Protein AF-Q584U9-F1 (afdb_monomer_lite)

Foldseek 3Di:
DDDDDDPPPDPCLPPCVVLVVLLVVLLVLLVQLVVCVVVVPPVSNVVSLVVNVVSVVVNVVVCVSCVPPPVNVVSLVVVLVSCVVSVVCVDPSNVVSCVVVCCVVPVVCVVVPDDPPDDDCPDCPDVVVVQEDPDDDDDPVQPPHAPADDPVDDADDQADSHRPVPQPGNVCVPSVNRDHPVVVVVDVD

pLDDT: mean 79.55, std 19.28, range [31.92, 97.25]

Radius of gyration: 24.62 Å; chains: 1; bounding box: 52×48×78 Å

Secondary structure (DSSP, 8-state):
----------GGGGS-HHHHHHHHHHHHHHHHHHHHHHTT-HHHHHHHHHHHHHHHHHHHHHHHHHTTSHHHHHHHHHHHHHHHHTT-TT-HHHHHHHHHHHHHHHHHHHTT---SS---------HHHHHS-SS----GGG-SS--PPPTTSPPPTTB----GGG-S-GGGGSTTT--BTTGGGT---

Structure (mmCIF, N/CA/C/O backbone):
data_AF-Q584U9-F1
#
_entry.id   AF-Q584U9-F1
#
loop_
_atom_site.group_PDB
_atom_site.id
_atom_site.type_symbol
_atom_site.label_atom_id
_atom_site.label_alt_id
_atom_site.label_comp_id
_atom_site.label_asym_id
_atom_site.label_entity_id
_atom_site.label_seq_id
_atom_site.pdbx_PDB_ins_code
_atom_site.Cartn_x
_atom_site.Cartn_y
_atom_site.Cartn_z
_atom_site.occupancy
_atom_site.B_iso_or_equiv
_atom_site.auth_seq_id
_atom_site.auth_comp_id
_atom_site.auth_asym_id
_atom_site.auth_atom_id
_atom_site.pdbx_PDB_model_num
ATOM 1 N N . MET A 1 1 ? -10.696 2.049 -40.324 1.00 34.16 1 MET A N 1
ATOM 2 C CA . MET A 1 1 ? -10.130 0.804 -39.760 1.00 34.16 1 MET A CA 1
ATOM 3 C C . MET A 1 1 ? -10.568 0.720 -38.301 1.00 34.16 1 MET A C 1
ATOM 5 O O . MET A 1 1 ? -9.946 1.324 -37.444 1.00 34.16 1 MET A O 1
ATOM 9 N N . TRP A 1 2 ? -11.716 0.092 -38.042 1.00 31.92 2 TRP A N 1
ATOM 10 C CA . TRP A 1 2 ? -12.332 0.012 -36.713 1.00 31.92 2 TRP A CA 1
ATOM 11 C C . TRP A 1 2 ? -11.854 -1.264 -36.013 1.00 31.92 2 TRP A C 1
ATOM 13 O O . TRP A 1 2 ? -12.179 -2.358 -36.471 1.00 31.92 2 TRP A O 1
ATOM 23 N N . ARG A 1 3 ? -11.077 -1.152 -34.928 1.00 36.38 3 ARG A N 1
ATOM 24 C CA . ARG A 1 3 ? -10.800 -2.291 -34.039 1.00 36.38 3 ARG A CA 1
ATOM 25 C C . ARG A 1 3 ? -11.760 -2.251 -32.858 1.00 36.38 3 ARG A C 1
ATOM 27 O O . ARG A 1 3 ? -11.683 -1.377 -32.003 1.00 36.38 3 ARG A O 1
ATOM 34 N N . LEU A 1 4 ? -12.671 -3.220 -32.868 1.00 36.44 4 LEU A N 1
ATOM 35 C CA . LEU A 1 4 ? -13.486 -3.631 -31.738 1.00 36.44 4 LEU A CA 1
ATOM 36 C C . LEU A 1 4 ? -12.605 -4.057 -30.557 1.00 36.44 4 LEU A C 1
ATOM 38 O O . LEU A 1 4 ? -11.748 -4.921 -30.719 1.00 36.44 4 LEU A O 1
ATOM 42 N N . SER A 1 5 ? -12.967 -3.620 -29.354 1.00 44.25 5 SER A N 1
ATOM 43 C CA . SER A 1 5 ? -12.897 -4.476 -28.165 1.00 44.25 5 SER A CA 1
ATOM 44 C C . SER A 1 5 ? -13.927 -4.027 -27.132 1.00 44.25 5 SER A C 1
ATOM 46 O O . SER A 1 5 ? -13.682 -3.193 -26.269 1.00 44.25 5 SER A O 1
ATOM 48 N N . ARG A 1 6 ? -15.124 -4.592 -27.328 1.00 37.50 6 ARG A N 1
ATOM 49 C CA . ARG A 1 6 ? -16.130 -5.017 -26.344 1.00 37.50 6 ARG A CA 1
ATOM 50 C C . ARG A 1 6 ? -16.069 -4.366 -24.959 1.00 37.50 6 ARG A C 1
ATOM 52 O O . ARG A 1 6 ? -15.342 -4.796 -24.070 1.00 37.50 6 ARG A O 1
ATOM 59 N N . SER A 1 7 ? -17.024 -3.470 -24.748 1.00 40.06 7 SER A N 1
ATOM 60 C CA . SER A 1 7 ? -17.597 -3.119 -23.452 1.00 40.06 7 SER A CA 1
ATOM 61 C C . SER A 1 7 ? -18.281 -4.348 -22.831 1.00 40.06 7 SER A C 1
ATOM 63 O O . SER A 1 7 ? -19.490 -4.540 -22.957 1.00 40.06 7 SER A O 1
ATOM 65 N N . LEU A 1 8 ? -17.516 -5.222 -22.176 1.00 40.53 8 LEU A N 1
ATOM 66 C CA . LEU A 1 8 ? -18.074 -6.258 -21.309 1.00 40.53 8 LEU A CA 1
ATOM 67 C C . LEU A 1 8 ? -18.505 -5.601 -19.996 1.00 40.53 8 LEU A C 1
ATOM 69 O O . LEU A 1 8 ? -17.740 -5.496 -19.042 1.00 40.53 8 LEU A O 1
ATOM 73 N N . ARG A 1 9 ? -19.762 -5.151 -19.970 1.00 35.69 9 ARG A N 1
ATOM 74 C CA . ARG A 1 9 ? -20.526 -4.931 -18.740 1.00 35.69 9 ARG A CA 1
ATOM 75 C C . ARG A 1 9 ? -20.608 -6.274 -18.002 1.00 35.69 9 ARG A C 1
ATOM 77 O O . ARG A 1 9 ? -21.485 -7.079 -18.291 1.00 35.69 9 ARG A O 1
ATOM 84 N N . SER A 1 10 ? -19.666 -6.548 -17.107 1.00 33.03 10 SER A N 1
ATOM 85 C CA . SER A 1 10 ? -19.726 -7.680 -16.177 1.00 33.03 10 SER A CA 1
ATOM 86 C C . SER A 1 10 ? -19.481 -7.165 -14.761 1.00 33.03 10 SER A C 1
ATOM 88 O O . SER A 1 10 ? -18.829 -6.136 -14.591 1.00 33.03 10 SER A O 1
ATOM 90 N N . ASN A 1 11 ? -20.004 -7.868 -13.757 1.00 35.91 11 ASN A N 1
ATOM 91 C CA . ASN A 1 11 ? -19.964 -7.546 -12.323 1.00 35.91 11 ASN A CA 1
ATOM 92 C C . ASN A 1 11 ? -18.541 -7.447 -11.701 1.00 35.91 11 ASN A C 1
ATOM 94 O O . ASN A 1 11 ? -18.377 -7.621 -10.496 1.00 35.91 11 ASN A O 1
ATOM 98 N N . SER A 1 12 ? -17.493 -7.159 -12.481 1.00 35.66 12 SER A N 1
ATOM 99 C CA . SER A 1 12 ? -16.106 -7.056 -12.017 1.00 35.66 12 SER A CA 1
ATOM 100 C C . SER A 1 12 ? -15.795 -5.771 -11.246 1.00 35.66 12 SER A C 1
ATOM 102 O O . SER A 1 12 ? -14.718 -5.682 -10.672 1.00 35.66 12 SER A O 1
ATOM 104 N N . LEU A 1 13 ? -16.704 -4.790 -11.189 1.00 42.31 13 LEU A N 1
ATOM 105 C CA . LEU A 1 13 ? -16.504 -3.545 -10.425 1.00 42.31 13 LEU A CA 1
ATOM 106 C C . LEU A 1 13 ? -16.375 -3.772 -8.905 1.00 42.31 13 LEU A C 1
ATOM 108 O O . LEU A 1 13 ? -15.882 -2.895 -8.203 1.00 42.31 13 LEU A O 1
ATOM 112 N N . HIS A 1 14 ? -16.753 -4.955 -8.407 1.00 47.31 14 HIS A N 1
ATOM 113 C CA . HIS A 1 14 ? -16.577 -5.349 -7.005 1.00 47.31 14 HIS A CA 1
ATOM 114 C C . HIS A 1 14 ? -15.408 -6.314 -6.757 1.00 47.31 14 HIS A C 1
ATOM 116 O O . HIS A 1 14 ? -15.104 -6.598 -5.600 1.00 47.31 14 HIS A O 1
ATOM 122 N N . ASN A 1 15 ? -14.710 -6.774 -7.802 1.00 52.16 15 ASN A N 1
ATOM 123 C CA . ASN A 1 15 ? -13.515 -7.602 -7.654 1.00 52.16 15 ASN A CA 1
ATOM 124 C C . ASN A 1 15 ? -12.264 -6.761 -7.948 1.00 52.16 15 ASN A C 1
ATOM 126 O O . ASN A 1 15 ? -12.136 -6.238 -9.052 1.00 52.16 15 ASN A O 1
ATOM 130 N N . PRO A 1 16 ? -11.301 -6.659 -7.014 1.00 60.53 16 PRO A N 1
ATOM 131 C CA . PRO A 1 16 ? -10.129 -5.788 -7.147 1.00 60.53 16 PRO A CA 1
ATOM 132 C C . PRO A 1 16 ? -9.146 -6.201 -8.256 1.00 60.53 16 PRO A C 1
ATOM 134 O O . PRO A 1 16 ? -8.132 -5.533 -8.426 1.00 60.53 16 PRO A O 1
ATOM 137 N N . GLY A 1 17 ? -9.430 -7.276 -9.000 1.00 75.06 17 GLY A N 1
ATOM 138 C CA . GLY A 1 17 ? -8.544 -7.898 -9.985 1.00 75.06 17 GLY A CA 1
ATOM 139 C C . GLY A 1 17 ? -7.891 -6.921 -10.966 1.00 75.06 17 GLY A C 1
ATOM 140 O O . GLY A 1 17 ? -6.674 -6.776 -10.906 1.00 75.06 17 GLY A O 1
ATOM 141 N N . PRO A 1 18 ? -8.647 -6.207 -11.824 1.00 82.88 18 PRO A N 1
ATOM 142 C CA . PRO A 1 18 ? -8.043 -5.361 -12.856 1.00 82.88 18 PRO A CA 1
ATOM 143 C C . PRO A 1 18 ? -7.296 -4.155 -12.273 1.00 82.88 18 PRO A C 1
ATOM 145 O O . PRO A 1 18 ? -6.279 -3.736 -12.817 1.00 82.88 18 PRO A O 1
ATOM 148 N N . PHE A 1 19 ? -7.769 -3.619 -11.142 1.00 89.81 19 PHE A N 1
ATOM 149 C CA . PHE A 1 19 ? -7.089 -2.525 -10.453 1.00 89.81 19 PHE A CA 1
ATOM 150 C C . PHE A 1 19 ? -5.749 -2.981 -9.884 1.00 89.81 19 PHE A C 1
ATOM 152 O O . PHE A 1 19 ? -4.733 -2.318 -10.075 1.00 89.81 19 PHE A O 1
ATOM 159 N N . LEU A 1 20 ? -5.755 -4.102 -9.161 1.00 91.25 20 LEU A N 1
ATOM 160 C CA . LEU A 1 20 ? -4.562 -4.640 -8.531 1.00 91.25 20 LEU A CA 1
ATOM 161 C C . LEU A 1 20 ? -3.525 -5.030 -9.585 1.00 91.25 20 LEU A C 1
ATOM 163 O O . LEU A 1 20 ? -2.356 -4.715 -9.404 1.00 91.25 20 LEU A O 1
ATOM 167 N N . ASP A 1 21 ? -3.953 -5.653 -10.681 1.00 91.06 21 ASP A N 1
ATOM 168 C CA . ASP A 1 21 ? -3.064 -6.088 -11.760 1.00 91.06 21 ASP A CA 1
ATOM 169 C C . ASP A 1 21 ? -2.388 -4.889 -12.445 1.00 91.06 21 ASP A C 1
ATOM 171 O O . ASP A 1 21 ? -1.160 -4.819 -12.519 1.00 91.06 21 ASP A O 1
ATOM 175 N N . GLY A 1 22 ? -3.165 -3.859 -12.806 1.00 92.12 22 GLY A N 1
ATOM 176 C CA . GLY A 1 22 ? -2.619 -2.613 -13.352 1.00 92.12 22 GLY A CA 1
ATOM 177 C C . GLY A 1 22 ? -1.700 -1.880 -12.368 1.00 92.12 22 GLY A C 1
ATOM 178 O O . GLY A 1 22 ? -0.620 -1.420 -12.738 1.00 92.12 22 GLY A O 1
ATOM 179 N N . ALA A 1 23 ? -2.070 -1.823 -11.084 1.00 93.69 23 ALA A N 1
ATOM 180 C CA . ALA A 1 23 ? -1.229 -1.210 -10.059 1.00 93.69 23 ALA A CA 1
ATOM 181 C C . ALA A 1 23 ? 0.096 -1.969 -9.884 1.00 93.69 23 ALA A C 1
ATOM 183 O O . ALA A 1 23 ? 1.154 -1.347 -9.793 1.00 93.69 23 ALA A O 1
ATOM 184 N N . LEU A 1 24 ? 0.064 -3.303 -9.857 1.00 93.62 24 LEU A N 1
ATOM 185 C CA . LEU A 1 24 ? 1.265 -4.132 -9.772 1.00 93.62 24 LEU A CA 1
ATOM 186 C C . LEU A 1 24 ? 2.150 -3.970 -11.010 1.00 93.62 24 LEU A C 1
ATOM 188 O O . LEU A 1 24 ? 3.367 -3.881 -10.854 1.00 93.62 24 LEU A O 1
ATOM 192 N N . GLN A 1 25 ? 1.566 -3.858 -12.204 1.00 93.81 25 GLN A N 1
ATOM 193 C CA . GLN A 1 25 ? 2.309 -3.624 -13.440 1.00 93.81 25 GLN A CA 1
ATOM 194 C C . GLN A 1 25 ? 3.056 -2.282 -13.414 1.00 93.81 25 GLN A C 1
ATOM 196 O O . GLN A 1 25 ? 4.254 -2.245 -13.697 1.00 93.81 25 GLN A O 1
ATOM 201 N N . LEU A 1 26 ? 2.411 -1.195 -12.977 1.00 95.44 26 LEU A N 1
ATOM 202 C CA . LEU A 1 26 ? 3.076 0.107 -12.818 1.00 95.44 26 LEU A CA 1
ATOM 203 C C . LEU A 1 26 ? 4.222 0.053 -11.796 1.00 95.44 26 LEU A C 1
ATOM 205 O O . LEU A 1 26 ? 5.296 0.607 -12.028 1.00 95.44 26 LEU A O 1
ATOM 209 N N . ILE A 1 27 ? 4.030 -0.650 -10.675 1.00 95.19 27 ILE A N 1
ATOM 210 C CA . ILE A 1 27 ? 5.088 -0.829 -9.669 1.00 95.19 27 ILE A CA 1
ATOM 211 C C . ILE A 1 27 ? 6.234 -1.694 -10.206 1.00 95.19 27 ILE A C 1
ATOM 213 O O . ILE A 1 27 ? 7.397 -1.406 -9.923 1.00 95.19 27 ILE A O 1
ATOM 217 N N . LYS A 1 28 ? 5.938 -2.722 -11.003 1.00 94.81 28 LYS A N 1
ATOM 218 C CA . LYS A 1 28 ? 6.949 -3.556 -11.658 1.00 94.81 28 LYS A CA 1
ATOM 219 C C . LYS A 1 28 ? 7.799 -2.733 -12.625 1.00 94.81 28 LYS A C 1
ATOM 221 O O . LYS A 1 28 ? 9.020 -2.830 -12.557 1.00 94.81 28 LYS A O 1
ATOM 226 N N . LEU A 1 29 ? 7.181 -1.900 -13.462 1.00 95.38 29 LEU A N 1
ATOM 227 C CA . LEU A 1 29 ? 7.887 -1.007 -14.387 1.00 95.38 29 LEU A CA 1
ATOM 228 C C . LEU A 1 29 ? 8.738 0.031 -13.643 1.00 95.38 29 LEU A C 1
ATOM 230 O O . LEU A 1 29 ? 9.890 0.249 -14.002 1.00 95.38 29 LEU A O 1
ATOM 234 N N . HIS A 1 30 ? 8.229 0.595 -12.546 1.00 96.38 30 HIS A N 1
ATOM 235 C CA . HIS A 1 30 ? 8.997 1.484 -11.664 1.00 96.38 30 HIS A CA 1
ATOM 236 C C . HIS A 1 30 ? 10.258 0.818 -11.095 1.00 96.38 30 HIS A C 1
ATOM 238 O O . HIS A 1 30 ? 11.343 1.399 -11.117 1.00 96.38 30 HIS A O 1
ATOM 244 N N . LEU A 1 31 ? 10.143 -0.418 -10.604 1.00 96.44 31 LEU A N 1
ATOM 245 C CA . LEU A 1 31 ? 11.295 -1.174 -10.104 1.00 96.44 31 LEU A CA 1
ATOM 246 C C . LEU A 1 31 ? 12.254 -1.576 -11.234 1.00 96.44 31 LEU A C 1
ATOM 248 O O . LEU A 1 31 ? 13.467 -1.475 -11.062 1.00 96.44 31 LEU A O 1
ATOM 252 N N . ALA A 1 32 ? 11.728 -1.977 -12.393 1.00 95.31 32 ALA A N 1
ATOM 253 C CA . ALA A 1 32 ? 12.533 -2.292 -13.569 1.00 95.31 32 ALA A CA 1
ATOM 254 C C . ALA A 1 32 ? 13.337 -1.073 -14.045 1.00 95.31 32 ALA A C 1
ATOM 256 O O . ALA A 1 32 ? 14.527 -1.206 -14.322 1.00 95.31 32 ALA A O 1
ATOM 257 N N . HIS A 1 33 ? 12.731 0.119 -14.054 1.00 97.25 33 HIS A N 1
ATOM 258 C CA . HIS A 1 33 ? 13.411 1.362 -14.413 1.00 97.25 33 HIS A CA 1
ATOM 259 C C . HIS A 1 33 ? 14.545 1.696 -13.438 1.00 97.25 33 HIS A C 1
ATOM 261 O O . HIS A 1 33 ? 15.638 2.062 -13.860 1.00 97.25 33 HIS A O 1
ATOM 267 N N . LYS A 1 34 ? 14.332 1.510 -12.127 1.00 95.75 34 LYS A N 1
ATOM 268 C CA . LYS A 1 34 ? 15.393 1.696 -11.122 1.00 95.75 34 LYS A CA 1
ATOM 269 C C . LYS A 1 34 ? 16.586 0.771 -11.348 1.00 95.75 34 LYS A C 1
ATOM 271 O O . LYS A 1 34 ? 17.722 1.221 -11.215 1.00 95.75 34 LYS A O 1
ATOM 276 N N . ASN A 1 35 ? 16.331 -0.486 -11.702 1.00 95.94 35 ASN A N 1
ATOM 277 C CA . ASN A 1 35 ? 17.388 -1.450 -12.002 1.00 95.94 35 ASN A CA 1
ATOM 278 C C . ASN A 1 35 ? 18.123 -1.075 -13.301 1.00 95.94 35 ASN A C 1
ATOM 280 O O . ASN A 1 35 ? 19.344 -0.971 -13.302 1.00 95.94 35 ASN A O 1
ATOM 284 N N . ALA A 1 36 ? 17.390 -0.756 -14.373 1.00 95.00 36 ALA A N 1
ATOM 285 C CA . ALA A 1 36 ? 17.976 -0.336 -15.648 1.00 95.00 36 ALA A CA 1
ATOM 286 C C . ALA A 1 36 ? 18.815 0.952 -15.527 1.00 95.00 36 ALA A C 1
ATOM 288 O O . ALA A 1 36 ? 19.873 1.071 -16.151 1.00 95.00 36 ALA A O 1
ATOM 289 N N . ALA A 1 37 ? 18.377 1.896 -14.689 1.00 93.44 37 ALA A N 1
ATOM 290 C CA . ALA A 1 37 ? 19.110 3.122 -14.397 1.00 93.44 37 ALA A CA 1
ATOM 291 C C . ALA A 1 37 ? 20.410 2.851 -13.621 1.00 93.44 37 ALA A C 1
ATOM 293 O O . ALA A 1 37 ? 21.421 3.501 -13.889 1.00 93.44 37 ALA A O 1
ATOM 294 N N . ALA A 1 38 ? 20.409 1.879 -12.701 1.00 95.25 38 ALA A N 1
ATOM 295 C CA . ALA A 1 38 ? 21.621 1.444 -12.006 1.00 95.25 38 ALA A CA 1
ATOM 296 C C . ALA A 1 38 ? 22.643 0.830 -12.981 1.00 95.25 38 ALA A C 1
ATOM 298 O O . ALA A 1 38 ? 23.833 1.139 -12.897 1.00 95.25 38 ALA A O 1
ATOM 299 N N . ASP A 1 39 ? 22.166 0.067 -13.967 1.00 94.62 39 ASP A N 1
ATOM 300 C CA . ASP A 1 39 ? 22.985 -0.540 -15.025 1.00 94.62 39 ASP A CA 1
ATOM 301 C C . ASP A 1 39 ? 23.411 0.458 -16.124 1.00 94.62 39 ASP A C 1
ATOM 303 O O . ASP A 1 39 ? 24.141 0.095 -17.048 1.00 94.62 39 ASP A O 1
ATOM 307 N N . LYS A 1 40 ? 22.959 1.722 -16.052 1.00 92.75 40 LYS A N 1
ATOM 308 C CA . LYS A 1 40 ? 23.153 2.774 -17.074 1.00 92.75 40 LYS A CA 1
ATOM 309 C C . LYS A 1 40 ? 22.694 2.355 -18.480 1.00 92.75 40 LYS A C 1
ATOM 311 O O . LYS A 1 40 ? 23.219 2.839 -19.485 1.00 92.75 40 LYS A O 1
ATOM 316 N N . ASN A 1 41 ? 21.697 1.478 -18.566 1.00 94.12 41 ASN A N 1
ATOM 317 C CA . ASN A 1 41 ? 21.166 0.990 -19.832 1.00 94.12 41 ASN A CA 1
ATOM 318 C C . ASN A 1 41 ? 20.105 1.955 -20.381 1.00 94.12 41 ASN A C 1
ATOM 320 O O . ASN A 1 41 ? 18.910 1.800 -20.136 1.00 94.12 41 ASN A O 1
ATOM 324 N N . THR A 1 42 ? 20.549 2.957 -21.143 1.00 94.56 42 THR A N 1
ATOM 325 C CA . THR A 1 42 ? 19.684 4.023 -21.681 1.00 94.56 42 THR A CA 1
ATOM 326 C C . THR A 1 42 ? 18.552 3.502 -22.562 1.00 94.56 42 THR A C 1
ATOM 328 O O . THR A 1 42 ? 17.445 4.035 -22.513 1.00 94.56 42 THR A O 1
ATOM 331 N N . LYS A 1 43 ? 18.802 2.439 -23.337 1.00 95.19 43 LYS A N 1
ATOM 332 C CA . LYS A 1 43 ? 17.784 1.817 -24.189 1.00 95.19 43 LYS A CA 1
ATOM 333 C C . LYS A 1 43 ? 16.674 1.192 -23.348 1.00 95.19 43 LYS A C 1
ATOM 335 O O . LYS A 1 43 ? 15.507 1.474 -23.584 1.00 95.19 43 LYS A O 1
ATOM 340 N N . ALA A 1 44 ? 17.046 0.406 -22.336 1.00 94.94 44 ALA A N 1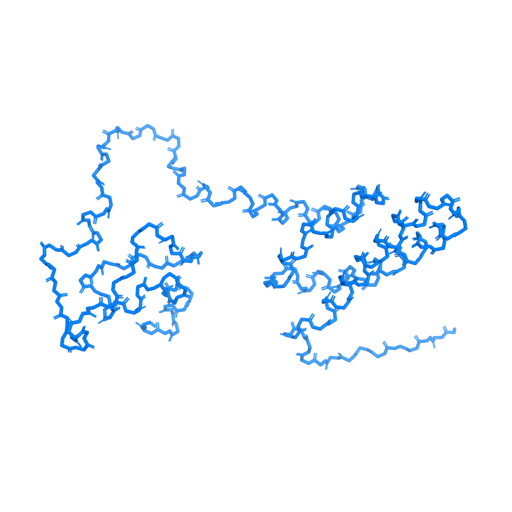
ATOM 341 C CA . ALA A 1 44 ? 16.074 -0.200 -21.433 1.00 94.94 44 ALA A CA 1
ATOM 342 C C . ALA A 1 44 ? 15.267 0.861 -20.672 1.00 94.94 44 ALA A C 1
ATOM 344 O O . ALA A 1 44 ? 14.057 0.708 -20.545 1.00 94.94 44 ALA A O 1
ATOM 345 N N . CYS A 1 45 ? 15.898 1.950 -20.216 1.00 95.12 45 CYS A N 1
ATOM 346 C CA . CYS A 1 45 ? 15.174 3.051 -19.578 1.00 95.12 45 CYS A CA 1
ATOM 347 C C . CYS A 1 45 ? 14.114 3.650 -20.514 1.00 95.12 45 CYS A C 1
ATOM 349 O O . CYS A 1 45 ? 12.953 3.734 -20.128 1.00 95.12 45 CYS A O 1
ATOM 351 N N . SER A 1 46 ? 14.485 3.979 -21.756 1.00 95.12 46 SER A N 1
ATOM 352 C CA . SER A 1 46 ? 13.555 4.565 -22.731 1.00 95.12 46 SER A CA 1
ATOM 353 C C . SER A 1 46 ? 12.399 3.622 -23.091 1.00 95.12 46 SER A C 1
ATOM 355 O O . SER A 1 46 ? 11.248 4.057 -23.163 1.00 95.12 46 SER A O 1
ATOM 357 N N . ASP A 1 47 ? 12.681 2.326 -23.258 1.00 95.00 47 ASP A N 1
ATOM 358 C CA . ASP A 1 47 ? 11.654 1.316 -23.530 1.00 95.00 47 ASP A CA 1
ATOM 359 C C . ASP A 1 47 ? 10.670 1.199 -22.346 1.00 95.00 47 ASP A C 1
ATOM 361 O O . ASP A 1 47 ? 9.450 1.171 -22.541 1.00 95.00 47 ASP A O 1
ATOM 365 N N . ILE A 1 48 ? 11.185 1.209 -21.109 1.00 95.19 48 ILE A N 1
ATOM 366 C CA . ILE A 1 48 ? 10.379 1.140 -19.881 1.00 95.19 48 ILE A CA 1
ATOM 367 C C . ILE A 1 48 ? 9.549 2.412 -19.679 1.00 95.19 48 ILE A C 1
ATOM 369 O O . ILE A 1 48 ? 8.389 2.311 -19.287 1.00 95.19 48 ILE A O 1
ATOM 373 N N . GLU A 1 49 ? 10.089 3.600 -19.956 1.00 95.44 49 GLU A N 1
ATOM 374 C CA . GLU A 1 49 ? 9.339 4.864 -19.904 1.00 95.44 49 GLU A CA 1
ATOM 375 C C . GLU A 1 49 ? 8.154 4.848 -20.883 1.00 95.44 49 GLU A C 1
ATOM 377 O O . GLU A 1 49 ? 7.031 5.207 -20.519 1.00 95.44 49 GLU A O 1
ATOM 382 N N . GLY A 1 50 ? 8.372 4.358 -22.109 1.00 94.00 50 GLY A N 1
ATOM 383 C CA . GLY A 1 50 ? 7.315 4.203 -23.109 1.00 94.00 50 GLY A CA 1
ATOM 384 C C . GLY A 1 50 ? 6.240 3.190 -22.699 1.00 94.00 50 GLY A C 1
ATOM 385 O O . GLY A 1 50 ? 5.048 3.414 -22.923 1.00 94.00 50 GLY A O 1
ATOM 386 N N . GLU A 1 51 ? 6.624 2.073 -22.077 1.00 94.94 51 GLU A N 1
ATOM 387 C CA . GLU A 1 51 ? 5.676 1.120 -21.484 1.00 94.94 51 GLU A CA 1
ATOM 388 C C . GLU A 1 51 ? 4.910 1.714 -20.305 1.00 94.94 51 GLU A C 1
ATOM 390 O O . GLU A 1 51 ? 3.689 1.575 -20.250 1.00 94.94 51 GLU A O 1
ATOM 395 N N . PHE A 1 52 ? 5.591 2.431 -19.413 1.00 95.00 52 PHE A N 1
ATOM 396 C CA . PHE A 1 52 ? 4.979 3.041 -18.239 1.00 95.00 52 PHE A CA 1
ATOM 397 C C . PHE A 1 52 ? 3.879 4.027 -18.628 1.00 95.00 52 PHE A C 1
ATOM 399 O O . PHE A 1 52 ? 2.781 3.957 -18.083 1.00 95.00 52 PHE A O 1
ATOM 406 N N . LEU A 1 53 ? 4.129 4.894 -19.614 1.00 94.94 53 LEU A N 1
ATOM 407 C CA . LEU A 1 53 ? 3.123 5.841 -20.096 1.00 94.94 53 LEU A CA 1
ATOM 408 C C . LEU A 1 53 ? 1.927 5.137 -20.753 1.00 94.94 53 LEU A C 1
ATOM 410 O O . LEU A 1 53 ? 0.787 5.527 -20.511 1.00 94.94 53 LEU A O 1
ATOM 414 N N . ARG A 1 54 ? 2.150 4.070 -21.533 1.00 94.06 54 ARG A N 1
ATOM 415 C CA . ARG A 1 54 ? 1.053 3.295 -22.147 1.00 94.06 54 ARG A CA 1
ATOM 416 C C . ARG A 1 54 ? 0.166 2.618 -21.102 1.00 94.06 54 ARG A C 1
ATOM 418 O O . ARG A 1 54 ? -1.057 2.706 -21.194 1.00 94.06 54 ARG A O 1
ATOM 425 N N . GLU A 1 55 ? 0.774 1.979 -20.107 1.00 94.25 55 GLU A N 1
ATOM 426 C CA . GLU A 1 55 ? 0.045 1.336 -19.009 1.00 94.25 55 GLU A CA 1
ATOM 427 C C . GLU A 1 55 ? -0.649 2.365 -18.109 1.00 94.25 55 GLU A C 1
ATOM 429 O O . GLU A 1 55 ? -1.760 2.129 -17.636 1.00 94.25 55 GLU A O 1
ATOM 434 N N . LEU A 1 56 ? -0.048 3.543 -17.918 1.00 94.12 56 LEU A N 1
ATOM 435 C CA . LEU A 1 56 ? -0.651 4.633 -17.157 1.00 94.12 56 LEU A CA 1
ATOM 436 C C . LEU A 1 56 ? -1.963 5.106 -17.798 1.00 94.12 56 LEU A C 1
ATOM 438 O O . LEU A 1 56 ? -2.971 5.227 -17.099 1.00 94.12 56 LEU A O 1
ATOM 442 N N . GLU A 1 57 ? -1.983 5.310 -19.118 1.00 93.62 57 GLU A N 1
ATOM 443 C CA . GLU A 1 57 ? -3.198 5.671 -19.864 1.00 93.62 57 GLU A CA 1
ATOM 444 C C . GLU A 1 57 ? -4.306 4.615 -19.710 1.00 93.62 57 GLU A C 1
ATOM 446 O O . GLU A 1 57 ? -5.469 4.958 -19.483 1.00 93.62 57 GLU A O 1
ATOM 451 N 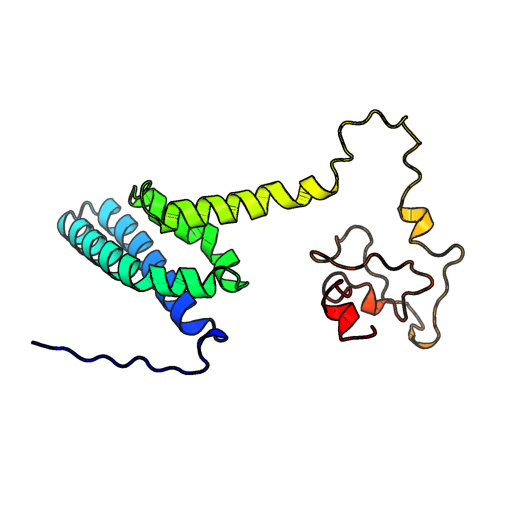N . ALA A 1 58 ? -3.949 3.327 -19.759 1.00 92.19 58 ALA A N 1
ATOM 452 C CA . ALA A 1 58 ? -4.888 2.224 -19.543 1.00 92.19 58 ALA A CA 1
ATOM 453 C C . ALA A 1 58 ? -5.379 2.135 -18.085 1.00 92.19 58 ALA A C 1
ATOM 455 O O . ALA A 1 58 ? -6.526 1.757 -17.825 1.00 92.19 58 ALA A O 1
ATOM 456 N N . PHE A 1 59 ? -4.536 2.515 -17.124 1.00 93.62 59 PHE A N 1
ATOM 457 C CA . PHE A 1 59 ? -4.837 2.454 -15.699 1.00 93.62 59 PHE A CA 1
ATOM 458 C C . PHE A 1 59 ? -5.759 3.586 -15.224 1.00 93.62 59 PHE A C 1
ATOM 460 O O . PHE A 1 59 ? -6.577 3.355 -14.329 1.00 93.62 59 PHE A O 1
ATOM 467 N N . ARG A 1 60 ? -5.703 4.793 -15.813 1.00 92.56 60 ARG A N 1
ATOM 468 C CA . ARG A 1 60 ? -6.485 5.961 -15.338 1.00 92.56 60 ARG A CA 1
ATOM 469 C C . ARG A 1 60 ? -8.001 5.703 -15.211 1.00 92.56 60 ARG A C 1
ATOM 471 O O . ARG A 1 60 ? -8.564 6.036 -14.158 1.00 92.56 60 ARG A O 1
ATOM 478 N N . PRO A 1 61 ? -8.695 5.092 -16.195 1.00 91.31 61 PRO A N 1
ATOM 479 C CA . PRO A 1 61 ? -10.115 4.762 -16.050 1.00 91.31 61 PRO A CA 1
ATOM 480 C C . PRO A 1 61 ? -10.368 3.761 -14.917 1.00 91.31 61 PRO A C 1
ATOM 482 O O . PRO A 1 61 ? -11.309 3.925 -14.138 1.00 91.31 61 PRO A O 1
ATOM 485 N N . CYS A 1 62 ? -9.499 2.753 -14.784 1.00 91.00 62 CYS A N 1
ATOM 486 C CA . CYS A 1 62 ? -9.603 1.741 -13.737 1.00 91.00 62 CYS A CA 1
ATOM 487 C C . CYS A 1 62 ? -9.424 2.355 -12.340 1.00 91.00 62 CYS A C 1
ATOM 489 O O . CYS A 1 62 ? -10.212 2.069 -11.433 1.00 91.00 62 CYS A O 1
ATOM 491 N N . PHE A 1 63 ? -8.449 3.256 -12.182 1.00 91.62 63 PHE A N 1
ATOM 492 C CA . PHE A 1 63 ? -8.218 3.981 -10.937 1.00 91.62 63 PHE A CA 1
ATOM 493 C C . PHE A 1 63 ? -9.421 4.839 -10.554 1.00 91.62 63 PHE A C 1
ATOM 495 O O . PHE A 1 63 ? -9.873 4.786 -9.413 1.00 91.62 63 PHE A O 1
ATOM 502 N N . THR A 1 64 ? -9.985 5.581 -11.508 1.00 89.88 64 THR A N 1
ATOM 503 C CA . THR A 1 64 ? -11.133 6.462 -11.249 1.00 89.88 64 THR A CA 1
ATOM 504 C C . THR A 1 64 ? -12.319 5.672 -10.689 1.00 89.88 64 THR A C 1
ATOM 506 O O . THR A 1 64 ? -12.901 6.069 -9.678 1.00 89.88 64 THR A O 1
ATOM 509 N N . MET A 1 65 ? -12.624 4.511 -11.280 1.00 87.62 65 MET A N 1
ATOM 510 C CA . MET A 1 65 ? -13.705 3.627 -10.823 1.00 87.62 65 MET A CA 1
ATOM 511 C C . MET A 1 65 ? -13.409 2.936 -9.486 1.00 87.62 65 MET A C 1
ATOM 513 O O . MET A 1 65 ? -14.328 2.661 -8.719 1.00 87.62 65 MET A O 1
ATOM 517 N N . SER A 1 66 ? -12.136 2.678 -9.190 1.00 88.06 66 SER A N 1
ATOM 518 C CA . SER A 1 66 ? -11.702 1.905 -8.018 1.00 88.06 66 SER A CA 1
ATOM 519 C C . SER A 1 66 ? -11.223 2.771 -6.849 1.00 88.06 66 SER A C 1
ATOM 521 O O . SER A 1 66 ? -10.859 2.241 -5.802 1.00 88.06 66 SER A O 1
ATOM 523 N N . SER A 1 67 ? -11.208 4.096 -7.006 1.00 84.75 67 SER A N 1
ATOM 524 C CA . SER A 1 67 ? -10.559 5.046 -6.089 1.00 84.75 67 SER A CA 1
ATOM 525 C C . SER A 1 67 ? -11.062 4.986 -4.640 1.00 84.75 67 SER A C 1
ATOM 527 O O . SER A 1 67 ? -10.299 5.241 -3.708 1.00 84.75 67 SER A O 1
ATOM 529 N N . SER A 1 68 ? -12.328 4.620 -4.427 1.00 83.69 68 SER A N 1
ATOM 530 C CA . SER A 1 68 ? -12.943 4.498 -3.098 1.00 83.69 68 SER A CA 1
ATOM 531 C C . SER A 1 68 ? -12.700 3.144 -2.420 1.00 83.69 68 SER A C 1
ATOM 533 O O . SER A 1 68 ? -12.974 3.002 -1.224 1.00 83.69 68 SER A O 1
ATOM 535 N N . LEU A 1 69 ? -12.172 2.151 -3.144 1.00 85.31 69 LEU A N 1
ATOM 536 C CA . LEU A 1 69 ? -11.959 0.802 -2.626 1.00 85.31 69 LEU A CA 1
ATOM 537 C C . LEU A 1 69 ? -10.827 0.763 -1.592 1.00 85.31 69 LEU A C 1
ATOM 539 O O . LEU A 1 69 ? -9.833 1.486 -1.679 1.00 85.31 69 LEU A O 1
ATOM 543 N N . LYS A 1 70 ? -10.934 -0.167 -0.632 1.00 84.75 70 LYS A N 1
ATOM 544 C CA . LYS A 1 70 ? -9.881 -0.415 0.370 1.00 84.75 70 LYS A CA 1
ATOM 545 C C . LYS A 1 70 ? -8.536 -0.750 -0.288 1.00 84.75 70 LYS A C 1
ATOM 547 O O . LYS A 1 70 ? -7.506 -0.263 0.162 1.00 84.75 70 LYS A O 1
ATOM 552 N N . VAL A 1 71 ? -8.554 -1.520 -1.381 1.00 86.75 71 VAL A N 1
ATOM 553 C CA . VAL A 1 71 ? -7.342 -1.904 -2.127 1.00 86.75 71 VAL A CA 1
ATOM 554 C C . VAL A 1 71 ? -6.654 -0.686 -2.742 1.00 86.75 71 VAL A C 1
ATOM 556 O O . VAL A 1 71 ? -5.432 -0.591 -2.669 1.00 86.75 71 VAL A O 1
ATOM 559 N N . ALA A 1 72 ? -7.411 0.282 -3.266 1.00 88.88 72 ALA A N 1
ATOM 560 C CA . ALA A 1 72 ? -6.826 1.497 -3.822 1.00 88.88 72 ALA A CA 1
ATOM 561 C C . ALA A 1 72 ? -6.027 2.267 -2.768 1.00 88.88 72 ALA A C 1
ATOM 563 O O . ALA A 1 72 ? -4.863 2.578 -3.009 1.00 88.88 72 ALA A O 1
ATOM 564 N N . LYS A 1 73 ? -6.587 2.435 -1.560 1.00 87.06 73 LYS A N 1
ATOM 565 C CA . LYS A 1 73 ? -5.911 3.101 -0.431 1.00 87.06 73 LYS A CA 1
ATOM 566 C C . LYS A 1 73 ? -4.560 2.469 -0.064 1.00 87.06 73 LYS A C 1
ATOM 568 O O . LYS A 1 73 ? -3.649 3.190 0.337 1.00 87.06 73 LYS A O 1
ATOM 573 N N . LEU A 1 74 ? -4.409 1.147 -0.210 1.00 89.56 74 LEU A N 1
ATOM 574 C CA . LEU A 1 74 ? -3.149 0.442 0.075 1.00 89.56 74 LEU A CA 1
ATOM 575 C C . LEU A 1 74 ? -2.042 0.791 -0.930 1.00 89.56 74 LEU A C 1
ATOM 577 O O . LEU A 1 74 ? -0.870 0.885 -0.559 1.00 89.56 74 LEU A O 1
ATOM 581 N N . TYR A 1 75 ? -2.406 0.991 -2.198 1.00 91.75 75 TYR A N 1
ATOM 582 C CA . TYR A 1 75 ? -1.458 1.273 -3.276 1.00 91.75 75 TYR A CA 1
ATOM 583 C C . TYR A 1 75 ? -1.282 2.767 -3.559 1.00 91.75 75 TYR A C 1
ATOM 585 O O . TYR A 1 75 ? -0.288 3.126 -4.183 1.00 91.75 75 TYR A O 1
ATOM 593 N N . THR A 1 76 ? -2.148 3.647 -3.040 1.00 92.50 76 THR A N 1
ATOM 594 C CA . THR A 1 76 ? -2.093 5.109 -3.236 1.00 92.50 76 THR A CA 1
ATOM 595 C C . THR A 1 76 ? -0.690 5.683 -3.025 1.00 92.50 76 THR A C 1
ATOM 597 O O . THR A 1 76 ? -0.161 6.352 -3.909 1.00 92.50 76 THR A O 1
ATOM 600 N N . LYS A 1 77 ? -0.038 5.386 -1.890 1.00 93.31 77 LYS A N 1
ATOM 601 C CA . LYS A 1 77 ? 1.312 5.907 -1.593 1.00 93.31 77 LYS A CA 1
ATOM 602 C C . LYS A 1 77 ? 2.384 5.351 -2.535 1.00 93.31 77 LYS A C 1
ATOM 604 O O . LYS A 1 77 ? 3.314 6.067 -2.894 1.00 93.31 77 LYS A O 1
ATOM 609 N N . LYS A 1 78 ? 2.261 4.080 -2.933 1.00 94.88 78 LYS A N 1
ATOM 610 C CA . LYS A 1 78 ? 3.210 3.427 -3.848 1.00 94.88 78 LYS A CA 1
ATOM 611 C C . LYS A 1 78 ? 3.087 3.998 -5.260 1.00 94.88 78 LYS A C 1
ATOM 613 O O . LYS A 1 78 ? 4.104 4.301 -5.872 1.00 94.88 78 LYS A O 1
ATOM 618 N N . LEU A 1 79 ? 1.857 4.185 -5.737 1.00 95.06 79 LEU A N 1
ATOM 619 C CA . LEU A 1 79 ? 1.563 4.787 -7.037 1.00 95.06 79 LEU A CA 1
ATOM 620 C C . LEU A 1 79 ? 2.023 6.243 -7.092 1.00 95.06 79 LEU A C 1
ATOM 622 O O . LEU A 1 79 ? 2.696 6.616 -8.045 1.00 95.06 79 LEU A O 1
ATOM 626 N N . HIS A 1 80 ? 1.752 7.030 -6.045 1.00 95.06 80 HIS A N 1
ATOM 627 C CA . HIS A 1 80 ? 2.270 8.395 -5.937 1.00 95.06 80 HIS A CA 1
ATOM 628 C C . HIS A 1 80 ? 3.802 8.403 -6.035 1.00 95.06 80 HIS A C 1
ATOM 630 O O . HIS A 1 80 ? 4.366 9.121 -6.849 1.00 95.06 80 HIS A O 1
ATOM 636 N N . GLY A 1 81 ? 4.493 7.553 -5.264 1.00 95.38 81 GLY A N 1
ATOM 637 C CA . GLY A 1 81 ? 5.954 7.448 -5.323 1.00 95.38 81 GLY A CA 1
ATOM 638 C C . GLY A 1 81 ? 6.502 7.022 -6.693 1.00 95.38 81 GLY A C 1
ATOM 639 O O . GLY A 1 81 ? 7.566 7.494 -7.086 1.00 95.38 81 GLY A O 1
ATOM 640 N N . ALA A 1 82 ? 5.788 6.160 -7.424 1.00 95.69 82 ALA A N 1
ATOM 641 C CA . ALA A 1 82 ? 6.152 5.772 -8.787 1.00 95.69 82 ALA A CA 1
ATOM 642 C C . ALA A 1 82 ? 5.980 6.939 -9.774 1.00 95.69 82 ALA A C 1
ATOM 644 O O . ALA A 1 82 ? 6.915 7.272 -10.495 1.00 95.69 82 ALA A O 1
ATOM 645 N N . LEU A 1 83 ? 4.834 7.624 -9.751 1.00 96.00 83 LEU A N 1
ATOM 646 C CA . LEU A 1 83 ? 4.574 8.797 -10.596 1.00 96.00 83 LEU A CA 1
ATOM 647 C C . LEU A 1 83 ? 5.569 9.933 -10.327 1.00 96.00 83 LEU A C 1
ATOM 649 O O . LEU A 1 83 ? 6.053 10.559 -11.268 1.00 96.00 83 LEU A O 1
ATOM 653 N N . SER A 1 84 ? 5.920 10.175 -9.057 1.00 96.19 84 SER A N 1
ATOM 654 C CA . SER A 1 84 ? 6.904 11.201 -8.693 1.00 96.19 84 SER A CA 1
ATOM 655 C C . SER A 1 84 ? 8.297 10.843 -9.203 1.00 96.19 84 SER A C 1
ATOM 657 O O . SER A 1 84 ? 9.045 11.727 -9.602 1.00 96.19 84 SER A O 1
ATOM 659 N N . TYR A 1 85 ? 8.652 9.556 -9.203 1.00 96.44 85 TYR A N 1
ATOM 660 C CA . TYR A 1 85 ? 9.942 9.091 -9.711 1.00 96.44 85 TYR A CA 1
ATOM 661 C C . TYR A 1 85 ? 10.080 9.298 -11.224 1.00 96.44 85 TYR A C 1
ATOM 663 O O . TYR A 1 85 ? 11.125 9.764 -11.667 1.00 96.44 85 TYR A O 1
ATOM 671 N N . PHE A 1 86 ? 9.014 9.056 -11.990 1.00 95.38 86 PHE A N 1
ATOM 672 C CA . PHE A 1 86 ? 8.943 9.397 -13.418 1.00 95.38 86 PHE A CA 1
ATOM 673 C C . PHE A 1 86 ? 8.692 10.898 -13.684 1.00 95.38 86 PHE A C 1
ATOM 675 O O . PHE A 1 86 ? 8.485 11.287 -14.828 1.00 95.38 86 PHE A O 1
ATOM 682 N N . GLN A 1 87 ? 8.721 11.750 -12.649 1.00 93.75 87 GLN A N 1
ATOM 683 C CA . GLN A 1 87 ? 8.588 13.213 -12.741 1.00 93.75 87 GLN A CA 1
ATOM 684 C C . GLN A 1 87 ? 7.261 13.700 -13.359 1.00 93.75 87 GLN A C 1
ATOM 686 O O . GLN A 1 87 ? 7.172 14.805 -13.892 1.00 93.75 87 GLN A O 1
ATOM 691 N N . LEU A 1 88 ? 6.194 12.903 -13.246 1.00 91.44 88 LEU A N 1
ATOM 692 C CA . LEU A 1 88 ? 4.874 13.196 -13.817 1.00 91.44 88 LEU A CA 1
ATOM 693 C C . LEU A 1 88 ? 4.009 14.043 -12.865 1.00 91.44 88 LEU A C 1
ATOM 695 O O . LEU A 1 88 ? 2.954 13.609 -12.403 1.00 91.44 88 LEU A O 1
ATOM 699 N N . TYR A 1 89 ? 4.464 15.255 -12.540 1.00 90.62 89 TYR A N 1
ATOM 700 C CA . TYR A 1 89 ? 3.783 16.136 -11.577 1.00 90.62 89 TYR A CA 1
ATOM 701 C C . TYR A 1 89 ? 2.470 16.733 -12.102 1.00 90.62 89 TYR A C 1
ATOM 703 O O . TYR A 1 89 ? 1.529 16.932 -11.336 1.00 90.62 89 TYR A O 1
ATOM 711 N N . ASP A 1 90 ? 2.380 16.976 -13.411 1.00 91.12 90 ASP A N 1
ATOM 712 C CA . ASP A 1 90 ? 1.186 17.543 -14.047 1.00 91.12 90 ASP A CA 1
ATOM 713 C C . ASP A 1 90 ? 0.129 16.497 -14.434 1.00 91.12 90 ASP A C 1
ATOM 715 O O . ASP A 1 90 ? -0.905 16.841 -15.014 1.00 91.12 90 ASP A O 1
ATOM 719 N N . ASP A 1 91 ? 0.344 15.224 -14.086 1.00 92.00 91 ASP A N 1
ATOM 720 C CA . ASP A 1 91 ? -0.579 14.147 -14.430 1.00 92.00 91 ASP A CA 1
ATOM 721 C C . ASP A 1 91 ? -1.909 14.256 -13.649 1.00 92.00 91 ASP A C 1
ATOM 723 O O . ASP A 1 91 ? -1.911 14.481 -12.430 1.00 92.00 91 ASP A O 1
ATOM 727 N N . PRO A 1 92 ? -3.073 14.051 -14.298 1.00 93.00 92 PRO A N 1
ATOM 728 C CA . PRO A 1 92 ? -4.364 14.038 -13.613 1.00 93.00 92 PRO A CA 1
ATOM 729 C C . PRO A 1 92 ? -4.440 13.030 -12.459 1.00 93.00 92 PRO A C 1
ATOM 731 O O . PRO A 1 92 ? -5.070 13.313 -11.437 1.00 93.00 92 PRO A O 1
ATOM 734 N N . LEU A 1 93 ? -3.793 11.869 -12.600 1.00 93.75 93 LEU A N 1
ATOM 735 C CA . LEU A 1 93 ? -3.730 10.841 -11.567 1.00 93.75 93 LEU A CA 1
ATOM 736 C C . LEU A 1 93 ? -2.903 11.313 -10.369 1.00 93.75 93 LEU A C 1
ATOM 738 O O . LEU A 1 93 ? -3.299 11.053 -9.235 1.00 93.75 93 LEU A O 1
ATOM 742 N N . MET A 1 94 ? -1.812 12.051 -10.599 1.00 93.62 94 MET A N 1
ATOM 743 C CA . MET A 1 94 ? -1.009 12.634 -9.519 1.00 93.62 94 MET A CA 1
ATOM 744 C C . MET A 1 94 ? -1.863 13.566 -8.654 1.00 93.62 94 MET A C 1
ATOM 746 O O . MET A 1 94 ? -1.964 13.375 -7.444 1.00 93.62 94 MET A O 1
ATOM 750 N N . ARG A 1 95 ? -2.593 14.491 -9.288 1.00 92.38 95 ARG A N 1
ATOM 751 C CA . ARG A 1 95 ? -3.493 15.423 -8.586 1.00 92.38 95 ARG A CA 1
ATOM 752 C C . ARG A 1 95 ? -4.577 14.691 -7.789 1.00 92.38 95 ARG A C 1
ATOM 754 O O . ARG A 1 95 ? -4.901 15.083 -6.669 1.00 92.38 95 ARG A O 1
ATOM 761 N N . GLN A 1 96 ? -5.137 13.612 -8.341 1.00 91.69 96 GLN A N 1
ATOM 762 C CA . GLN A 1 96 ? -6.113 12.781 -7.630 1.00 91.69 96 GLN A CA 1
ATOM 763 C C . GLN A 1 96 ? -5.500 12.088 -6.408 1.00 91.69 96 GLN A C 1
ATOM 765 O O . GLN A 1 96 ? -6.122 12.061 -5.343 1.00 91.69 96 GLN A O 1
ATOM 770 N N . LEU A 1 97 ? -4.290 11.541 -6.540 1.00 93.12 97 LEU A N 1
ATOM 771 C CA . LEU A 1 97 ? -3.577 10.893 -5.443 1.00 93.12 97 LEU A CA 1
ATOM 772 C C . LEU A 1 97 ? -3.239 11.888 -4.332 1.00 93.12 97 LEU A C 1
ATOM 774 O O . LEU A 1 97 ? -3.504 11.575 -3.173 1.00 93.12 97 LEU A O 1
ATOM 778 N N . ASP A 1 98 ? -2.765 13.089 -4.664 1.00 91.56 98 ASP A N 1
ATOM 779 C CA . ASP A 1 98 ? -2.504 14.161 -3.694 1.00 91.56 98 ASP A CA 1
ATOM 780 C C . ASP A 1 98 ? -3.751 14.515 -2.890 1.00 91.56 98 ASP A C 1
ATOM 782 O O . ASP A 1 98 ? -3.720 14.589 -1.660 1.00 91.56 98 ASP A O 1
ATOM 786 N N . MET A 1 99 ? -4.891 14.658 -3.568 1.00 88.94 99 MET A N 1
ATOM 787 C CA . MET A 1 99 ? -6.165 14.918 -2.904 1.00 88.94 99 MET A CA 1
ATOM 788 C C . MET A 1 99 ? -6.585 13.769 -1.982 1.00 88.94 99 MET A C 1
ATOM 790 O O . MET A 1 99 ? -7.126 14.019 -0.904 1.00 88.94 99 MET A O 1
ATOM 794 N N . ILE A 1 100 ? -6.377 12.513 -2.388 1.00 88.38 100 ILE A N 1
ATOM 795 C CA . ILE A 1 100 ? -6.714 11.336 -1.573 1.00 88.38 100 ILE A CA 1
ATOM 796 C C . ILE A 1 100 ? -5.801 11.260 -0.347 1.00 88.38 100 ILE A C 1
ATOM 798 O O . ILE A 1 100 ? -6.298 11.087 0.766 1.00 88.38 100 ILE A O 1
ATOM 802 N N . ILE A 1 101 ? -4.490 11.429 -0.535 1.00 88.56 101 ILE A N 1
ATOM 803 C CA . ILE A 1 101 ? -3.495 11.404 0.540 1.00 88.56 101 ILE A CA 1
ATOM 804 C C . ILE A 1 101 ? -3.764 12.548 1.514 1.00 88.56 101 ILE A C 1
ATOM 806 O O . ILE A 1 101 ? -3.872 12.296 2.710 1.00 88.56 101 ILE A O 1
ATOM 810 N N . GLY A 1 102 ? -3.956 13.773 1.019 1.00 85.88 102 GLY A N 1
ATOM 811 C CA . GLY A 1 102 ? -4.253 14.945 1.842 1.00 85.88 102 GLY A CA 1
ATOM 812 C C . GLY A 1 102 ? -5.543 14.786 2.647 1.00 85.88 102 GLY A C 1
ATOM 813 O O . GLY A 1 102 ? -5.575 15.083 3.841 1.00 85.88 102 GLY A O 1
ATOM 814 N N . LYS A 1 103 ? -6.604 14.232 2.043 1.00 83.62 103 LYS A N 1
ATOM 815 C CA . LYS A 1 103 ? -7.837 13.904 2.775 1.00 83.62 103 LYS A CA 1
ATOM 816 C C . LYS A 1 103 ? -7.587 12.844 3.845 1.00 83.62 103 LYS A C 1
ATOM 818 O O . LYS A 1 103 ? -8.058 13.011 4.962 1.00 83.62 103 LYS A O 1
ATOM 823 N N . GLN A 1 104 ? -6.846 11.782 3.539 1.00 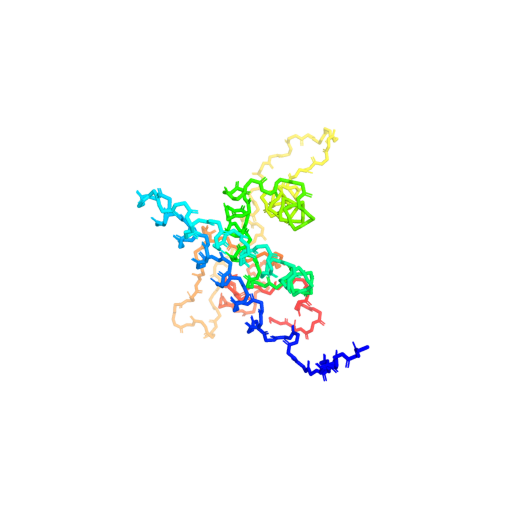77.31 104 GLN A N 1
ATOM 824 C CA . GLN A 1 104 ? -6.592 10.696 4.487 1.00 77.31 104 GLN A CA 1
ATOM 825 C C . GLN A 1 104 ? -5.720 11.137 5.672 1.00 77.31 104 GLN A C 1
ATOM 827 O O . GLN A 1 104 ? -5.959 10.699 6.794 1.00 77.31 104 GLN A O 1
ATOM 832 N N . THR A 1 105 ? -4.727 11.999 5.449 1.00 76.50 105 THR A N 1
ATOM 833 C CA . THR A 1 105 ? -3.805 12.451 6.501 1.00 76.50 105 THR A CA 1
ATOM 834 C C . THR A 1 105 ? -4.372 13.592 7.342 1.00 76.50 105 THR A C 1
ATOM 836 O O . THR A 1 105 ? -4.135 13.616 8.547 1.00 76.50 105 THR A O 1
ATOM 839 N N . MET A 1 106 ? -5.140 14.520 6.755 1.00 64.56 106 MET A N 1
ATOM 840 C CA . MET A 1 106 ? -5.631 15.708 7.471 1.00 64.56 106 MET A CA 1
ATOM 841 C C . MET A 1 106 ? -7.009 15.530 8.121 1.00 64.56 106 MET A C 1
ATOM 843 O O . MET A 1 106 ? -7.288 16.153 9.147 1.00 64.56 106 MET A O 1
ATOM 847 N N . GLN A 1 107 ? -7.889 14.685 7.573 1.00 59.53 107 GLN A N 1
ATOM 848 C CA . GLN A 1 107 ? -9.254 14.549 8.094 1.00 59.53 107 GLN A CA 1
ATOM 849 C C . GLN A 1 107 ? -9.401 13.930 9.495 1.00 59.53 107 GLN A C 1
ATOM 851 O O . GLN A 1 107 ? -10.336 14.354 10.180 1.00 59.53 107 GLN A O 1
ATOM 856 N N . PRO A 1 108 ? -8.561 12.994 9.992 1.00 59.72 108 PRO A N 1
ATOM 857 C CA . PRO A 1 108 ? -8.877 12.343 11.266 1.00 59.72 108 PRO A CA 1
ATOM 858 C C . PRO A 1 108 ? -8.851 13.309 12.466 1.00 59.72 108 PRO A C 1
ATOM 860 O O . PRO A 1 108 ? -9.517 13.052 13.467 1.00 59.72 108 PRO A O 1
ATOM 863 N N . SER A 1 109 ? -8.181 14.463 12.350 1.00 53.53 109 SER A N 1
ATOM 864 C CA . SER A 1 109 ? -8.136 15.482 13.411 1.00 53.53 109 SER A CA 1
ATOM 865 C C . SER A 1 109 ? -9.182 16.598 13.272 1.00 53.53 109 SER A C 1
ATOM 867 O O . SER A 1 109 ? -9.452 17.296 14.251 1.00 53.53 109 SER A O 1
ATOM 869 N N . ALA A 1 110 ? -9.823 16.762 12.109 1.00 50.34 110 ALA A N 1
ATOM 870 C CA . ALA A 1 110 ? -10.792 17.845 11.888 1.00 50.34 110 ALA A CA 1
ATOM 871 C C . ALA A 1 110 ? -12.102 17.649 12.678 1.00 50.34 110 ALA A C 1
ATOM 873 O O . ALA A 1 110 ? -12.753 18.620 13.047 1.00 50.34 110 ALA A O 1
ATOM 874 N N . GLY A 1 111 ? -12.445 16.409 13.045 1.00 47.91 111 GLY A N 1
ATOM 875 C CA . GLY A 1 111 ? -13.571 16.117 13.944 1.00 47.91 111 GLY A CA 1
ATOM 876 C C . GLY A 1 111 ? -13.336 16.487 15.418 1.00 47.91 111 GLY A C 1
ATOM 877 O O . GLY A 1 111 ? -14.264 16.387 16.217 1.00 47.91 111 GLY A O 1
ATOM 878 N N . ARG A 1 112 ? -12.115 16.897 15.798 1.00 46.41 112 ARG A N 1
ATOM 879 C CA . ARG A 1 112 ? -11.765 17.367 17.154 1.00 46.41 112 ARG A CA 1
ATOM 880 C C . ARG A 1 112 ? -11.550 18.878 17.252 1.00 46.41 112 ARG A C 1
ATOM 882 O O . ARG A 1 112 ? -11.344 19.373 18.358 1.00 46.41 112 ARG A O 1
ATOM 889 N N . GLN A 1 113 ? -11.615 19.618 16.147 1.00 42.72 113 GLN A N 1
ATOM 890 C CA . GLN A 1 113 ? -11.560 21.076 16.201 1.00 42.72 113 GLN A CA 1
ATOM 891 C C . GLN A 1 113 ? -12.954 21.616 16.514 1.00 42.72 113 GLN A C 1
ATOM 893 O O . GLN A 1 113 ? -13.744 21.947 15.633 1.00 42.72 113 GLN A O 1
ATOM 898 N N . HIS A 1 114 ? -13.249 21.665 17.816 1.00 41.59 114 HIS A N 1
ATOM 899 C CA . HIS A 1 114 ? -14.226 22.593 18.369 1.00 41.59 114 HIS A CA 1
ATOM 900 C C . HIS A 1 114 ? -14.042 23.955 17.696 1.00 41.59 114 HIS A C 1
ATOM 902 O O . HIS A 1 114 ? -12.924 24.467 17.621 1.00 41.59 114 HIS A O 1
ATOM 908 N N . GLY A 1 115 ? -15.143 24.496 17.174 1.00 41.03 115 GLY A N 1
ATOM 909 C CA . GLY A 1 115 ? -15.162 25.781 16.499 1.00 41.03 115 GLY A CA 1
ATOM 910 C C . GLY A 1 115 ? -14.459 26.871 17.304 1.00 41.03 115 GLY A C 1
ATOM 911 O O . GLY A 1 115 ? -14.435 26.856 18.531 1.00 41.03 115 GLY A O 1
ATOM 912 N N . VAL A 1 116 ? -13.932 27.850 16.576 1.00 50.97 116 VAL A N 1
ATOM 913 C CA . VAL A 1 116 ? -13.183 29.031 17.041 1.00 50.97 116 VAL A CA 1
ATOM 914 C C . VAL A 1 116 ? -14.038 29.988 17.908 1.00 50.97 116 VAL A C 1
ATOM 916 O O . VAL A 1 116 ? -13.682 31.139 18.139 1.00 50.97 116 VAL A O 1
ATOM 919 N N . PHE A 1 117 ? -15.164 29.526 18.452 1.00 49.69 117 PHE A N 1
ATOM 920 C CA . PHE A 1 117 ? -15.863 30.215 19.525 1.00 49.69 117 PHE A CA 1
ATOM 921 C C . PHE A 1 117 ? -15.239 29.809 20.857 1.00 49.69 117 PHE A C 1
ATOM 923 O O . PHE A 1 117 ? -15.211 28.633 21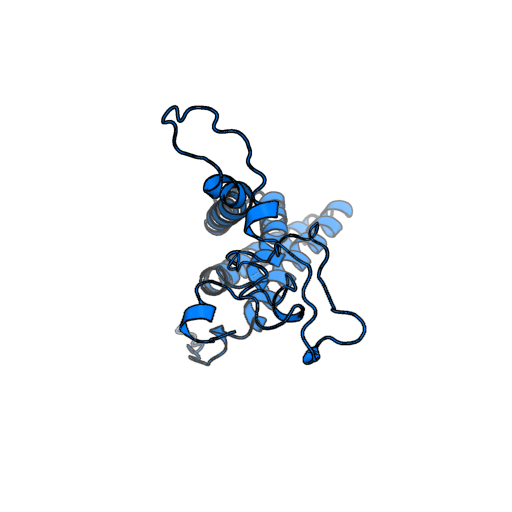.210 1.00 49.69 117 PHE A O 1
ATOM 930 N N . LYS A 1 118 ? -14.737 30.809 21.588 1.00 45.16 118 LYS A N 1
ATOM 931 C CA . LYS A 1 118 ? -14.249 30.712 22.967 1.00 45.16 118 LYS A CA 1
ATOM 932 C C . LYS A 1 118 ? -15.326 30.091 23.870 1.00 45.16 118 LYS A C 1
ATOM 934 O O . LYS A 1 118 ? -16.093 30.809 24.501 1.00 45.16 118 LYS A O 1
ATOM 939 N N . ALA A 1 119 ? -15.397 28.767 23.933 1.00 42.62 119 ALA A N 1
ATOM 940 C CA . ALA A 1 119 ? -16.058 28.078 25.026 1.00 42.62 119 ALA A CA 1
ATOM 941 C C . ALA A 1 119 ? -15.089 28.079 26.219 1.00 42.62 119 ALA A C 1
ATOM 943 O O . ALA A 1 119 ? -13.890 27.847 26.020 1.00 42.62 119 ALA A O 1
ATOM 944 N N . PRO A 1 120 ? -15.561 28.381 27.440 1.00 38.75 120 PRO A N 1
ATOM 945 C CA . PRO A 1 120 ? -14.721 28.318 28.623 1.00 38.75 120 PRO A CA 1
ATOM 946 C C . PRO A 1 120 ? -14.172 26.900 28.754 1.00 38.75 120 PRO A C 1
ATOM 948 O O . PRO A 1 120 ? -14.824 25.934 28.355 1.00 38.75 120 PRO A O 1
ATOM 951 N N . VAL A 1 121 ? -12.965 26.800 29.306 1.00 42.91 121 VAL A N 1
ATOM 952 C CA . VAL A 1 121 ? -12.305 25.557 29.706 1.00 42.91 121 VAL A CA 1
ATOM 953 C C . VAL A 1 121 ? -13.187 24.867 30.753 1.00 42.91 121 VAL A C 1
ATOM 955 O O . VAL A 1 121 ? -12.950 24.954 31.952 1.00 42.91 121 VAL A O 1
ATOM 958 N N . ALA A 1 122 ? -14.262 24.221 30.308 1.00 40.69 122 ALA A N 1
ATOM 959 C CA . ALA A 1 122 ? -14.918 23.189 31.074 1.00 40.69 122 ALA A CA 1
ATOM 960 C C . ALA A 1 122 ? -13.884 22.074 31.185 1.00 40.69 122 ALA A C 1
ATOM 962 O O . ALA A 1 122 ? -13.325 21.637 30.174 1.00 40.69 122 ALA A O 1
ATOM 963 N N . ALA A 1 123 ? -13.566 21.713 32.426 1.00 38.34 123 ALA A N 1
ATOM 964 C CA . ALA A 1 123 ? -12.657 20.639 32.774 1.00 38.34 123 ALA A CA 1
ATOM 965 C C . ALA A 1 123 ? -12.806 19.470 31.792 1.00 38.34 123 ALA A C 1
ATOM 967 O O . ALA A 1 123 ? -13.928 19.114 31.421 1.00 38.34 123 ALA A O 1
ATOM 968 N N . ARG A 1 124 ? -11.684 18.864 31.381 1.00 42.22 124 ARG A N 1
ATOM 969 C CA . ARG A 1 124 ? -11.695 17.518 30.801 1.00 42.22 124 ARG A CA 1
ATOM 970 C C . ARG A 1 124 ? -12.287 16.574 31.855 1.00 42.22 124 ARG A C 1
ATOM 972 O O . ARG A 1 124 ? -11.556 15.933 32.593 1.00 42.22 124 ARG A O 1
ATOM 979 N N . LEU A 1 125 ? -13.611 16.548 31.969 1.00 44.66 125 LEU A N 1
ATOM 980 C CA . LEU A 1 125 ? -14.345 15.447 32.553 1.00 44.66 125 LEU A CA 1
ATOM 981 C C . LEU A 1 125 ? -14.085 14.295 31.601 1.00 44.66 125 LEU A C 1
ATOM 983 O O . LEU A 1 125 ? -14.481 14.349 30.434 1.00 44.66 125 LEU A O 1
ATOM 987 N N . ASP A 1 126 ? -13.300 13.338 32.078 1.00 45.88 126 ASP A N 1
ATOM 988 C CA . ASP A 1 126 ? -12.872 12.190 31.305 1.00 45.88 126 ASP A CA 1
ATOM 989 C C . ASP A 1 126 ? -14.084 11.568 30.594 1.00 45.88 126 ASP A C 1
ATOM 991 O O . ASP A 1 126 ? -15.004 11.086 31.262 1.00 45.88 126 ASP A O 1
ATOM 995 N N . PRO A 1 127 ? -14.105 11.518 29.246 1.00 52.31 127 PRO A N 1
ATOM 996 C CA . PRO A 1 127 ? -15.115 10.757 28.513 1.00 52.31 127 PRO A CA 1
ATOM 997 C C . PRO A 1 127 ? -15.093 9.268 28.885 1.00 52.31 127 PRO A C 1
ATOM 999 O O . PRO A 1 127 ? -15.991 8.527 28.503 1.00 52.31 127 PRO A O 1
ATOM 1002 N N . PHE A 1 128 ? -14.057 8.825 29.605 1.00 51.16 128 PHE A N 1
ATOM 1003 C CA . PHE A 1 128 ? -13.936 7.481 30.142 1.00 51.16 128 PHE A CA 1
ATOM 1004 C C . PHE A 1 128 ? -15.017 7.182 31.189 1.00 51.16 128 PHE A C 1
ATOM 1006 O O . PHE A 1 128 ? -15.654 6.142 31.084 1.00 51.16 128 PHE A O 1
ATOM 1013 N N . PHE A 1 129 ? -15.344 8.110 32.099 1.00 49.97 129 PHE A N 1
ATOM 1014 C CA . PHE A 1 129 ? -16.366 7.857 33.130 1.00 49.97 129 PHE A CA 1
ATOM 1015 C C . PHE A 1 129 ? -17.798 7.768 32.587 1.00 49.97 129 PHE A C 1
ATOM 1017 O O . PHE A 1 129 ? -18.657 7.175 33.228 1.00 49.97 129 PHE A O 1
ATOM 1024 N N . SER A 1 130 ? -18.085 8.365 31.426 1.00 60.00 130 SER A N 1
ATOM 1025 C CA . SER A 1 130 ? -19.414 8.289 30.800 1.00 60.00 130 SER A CA 1
ATOM 1026 C C . SER A 1 130 ? -19.585 7.088 29.870 1.00 60.00 130 SER A C 1
ATOM 1028 O O . SER A 1 130 ? -20.712 6.764 29.494 1.00 60.00 130 SER A O 1
ATOM 1030 N N . LEU A 1 131 ? -18.485 6.435 29.487 1.00 67.00 131 LEU A N 1
ATOM 1031 C CA . LEU A 1 131 ? -18.504 5.240 28.648 1.00 67.00 131 LEU A CA 1
ATOM 1032 C C . LEU A 1 131 ? -18.318 3.950 29.442 1.00 67.00 131 LEU A C 1
ATOM 1034 O O . LEU A 1 131 ? -18.729 2.907 28.936 1.00 67.00 131 LEU A O 1
ATOM 1038 N N . ASP A 1 132 ? -17.725 4.014 30.633 1.00 70.31 132 ASP A N 1
ATOM 1039 C CA . ASP A 1 132 ? -17.552 2.863 31.516 1.00 70.31 132 ASP A CA 1
ATOM 1040 C C . ASP A 1 132 ? -18.786 2.628 32.403 1.00 70.31 132 ASP A C 1
ATOM 1042 O O . ASP A 1 132 ? -19.626 3.513 32.596 1.00 70.31 132 ASP A O 1
ATOM 1046 N N . GLU A 1 133 ? -18.930 1.410 32.914 1.00 73.31 133 GLU A N 1
ATOM 1047 C CA . GLU A 1 133 ? -20.004 1.081 33.855 1.00 73.31 133 GLU A CA 1
ATOM 1048 C C . GLU A 1 133 ? -19.697 1.625 35.258 1.00 73.31 133 GLU A C 1
ATOM 1050 O O . GLU A 1 133 ? -18.551 1.635 35.697 1.00 73.31 133 GLU A O 1
ATOM 1055 N N . ARG A 1 134 ? -20.735 2.070 35.987 1.00 72.56 134 ARG A N 1
ATOM 1056 C CA . ARG A 1 134 ? -20.589 2.533 37.384 1.00 72.56 134 ARG A CA 1
ATOM 1057 C C . ARG A 1 134 ? -20.128 1.417 38.324 1.00 72.56 134 ARG A C 1
ATOM 1059 O O . ARG A 1 134 ? -19.409 1.686 39.278 1.00 72.56 134 ARG A O 1
ATOM 1066 N N . GLU A 1 135 ? -20.566 0.196 38.045 1.00 75.88 135 GLU A N 1
ATOM 1067 C CA . GLU A 1 135 ? -20.197 -1.040 38.727 1.00 75.88 135 GLU A CA 1
ATOM 1068 C C . GLU A 1 135 ? -19.921 -2.071 37.633 1.00 75.88 135 GLU A C 1
ATOM 1070 O O . GLU A 1 135 ? -20.721 -2.190 36.708 1.00 75.88 135 GLU A O 1
ATOM 1075 N N . GLU A 1 136 ? -18.789 -2.776 37.687 1.00 77.25 136 GLU A N 1
ATOM 1076 C CA . GLU A 1 136 ? -18.420 -3.723 36.632 1.00 77.25 136 GLU A CA 1
ATOM 1077 C C . GLU A 1 136 ? -19.369 -4.927 36.644 1.00 77.25 136 GLU A C 1
ATOM 1079 O O . GLU A 1 136 ? -19.326 -5.767 37.546 1.00 77.25 136 GLU A O 1
ATOM 1084 N N . THR A 1 137 ? -20.248 -5.000 35.641 1.00 78.56 137 THR A N 1
ATOM 1085 C CA . THR A 1 137 ? -21.213 -6.092 35.507 1.00 78.56 137 THR A CA 1
ATOM 1086 C C . THR A 1 137 ? -20.731 -7.132 34.496 1.00 78.56 137 THR A C 1
ATOM 1088 O O . THR A 1 137 ? -20.305 -6.808 33.380 1.00 78.56 137 THR A O 1
ATOM 1091 N N . VAL A 1 138 ? -20.809 -8.408 34.888 1.00 83.31 138 VAL A N 1
ATOM 1092 C CA . VAL A 1 138 ? -20.500 -9.555 34.022 1.00 83.31 138 VAL A CA 1
ATOM 1093 C C . VAL A 1 138 ? -21.803 -10.240 33.637 1.00 83.31 138 VAL A C 1
ATOM 1095 O O . VAL A 1 138 ? -22.549 -10.711 34.498 1.00 83.31 138 VAL A O 1
ATOM 1098 N N . LEU A 1 139 ? -22.092 -10.283 32.337 1.00 83.56 139 LEU A N 1
ATOM 1099 C CA . LEU A 1 139 ? -23.281 -10.963 31.835 1.00 83.56 139 LEU A CA 1
ATOM 1100 C C . LEU A 1 139 ? -23.100 -12.486 31.934 1.00 83.56 139 LEU A C 1
ATOM 1102 O O . LEU A 1 139 ? -21.988 -12.979 31.738 1.00 83.56 139 LEU A O 1
ATOM 1106 N N . PRO A 1 140 ? -24.175 -13.267 32.150 1.00 85.94 140 PRO A N 1
ATOM 1107 C CA . PRO A 1 140 ? -24.078 -14.728 32.202 1.00 85.94 140 PRO A CA 1
ATOM 1108 C C . PRO A 1 140 ? -23.447 -15.364 30.953 1.00 85.94 140 PRO A C 1
ATOM 1110 O O . PRO A 1 140 ? -22.810 -16.407 31.055 1.00 85.94 140 PRO A O 1
ATOM 1113 N N . SER A 1 141 ? -23.588 -14.729 29.785 1.00 85.00 141 SER A N 1
ATOM 1114 C CA . SER A 1 141 ? -22.989 -15.170 28.516 1.00 85.00 141 SER A CA 1
ATOM 1115 C C . SER A 1 141 ? -21.468 -14.996 28.443 1.00 85.00 141 SER A C 1
ATOM 1117 O O . SER A 1 141 ? -20.840 -15.514 27.528 1.00 85.00 141 SER A O 1
ATOM 1119 N N . GLU A 1 142 ? -20.880 -14.250 29.376 1.00 80.50 142 GLU A N 1
ATOM 1120 C CA . GLU A 1 142 ? -19.474 -13.828 29.373 1.00 80.50 142 GLU A CA 1
ATOM 1121 C C . GLU A 1 142 ? -18.657 -14.500 30.484 1.00 80.50 142 GLU A C 1
ATOM 1123 O O . GLU A 1 142 ? -17.483 -14.186 30.677 1.00 80.50 142 GLU A O 1
ATOM 1128 N N . LEU A 1 143 ? -19.273 -15.420 31.230 1.00 80.50 143 LEU A N 1
ATOM 1129 C CA . LEU A 1 143 ? -18.622 -16.136 32.319 1.00 80.50 143 LEU A CA 1
ATOM 1130 C C . LEU A 1 143 ? -17.644 -17.200 31.783 1.00 80.50 143 LEU A C 1
ATOM 1132 O O . LEU A 1 143 ? -17.932 -17.858 30.783 1.00 80.50 143 LEU A O 1
ATOM 1136 N N . PRO A 1 144 ? -16.508 -17.437 32.464 1.00 79.75 144 PRO A N 1
ATOM 1137 C CA . PRO A 1 144 ? -16.117 -16.833 33.740 1.00 79.75 144 PRO A CA 1
ATOM 1138 C C . PRO A 1 144 ? -15.427 -15.468 33.602 1.00 79.75 144 PRO A C 1
ATOM 1140 O O . PRO A 1 144 ? -15.524 -14.658 34.517 1.00 79.75 144 PRO A O 1
ATOM 1143 N N . ASN A 1 145 ? -14.758 -15.209 32.475 1.00 83.12 145 ASN A N 1
ATOM 1144 C CA . ASN A 1 145 ? -13.938 -14.020 32.263 1.00 83.12 145 ASN A CA 1
ATOM 1145 C C . ASN A 1 145 ? -14.424 -13.265 31.018 1.00 83.12 145 ASN A C 1
ATOM 1147 O O . ASN A 1 145 ? -14.227 -13.768 29.906 1.00 83.12 145 ASN A O 1
ATOM 1151 N N . PRO A 1 146 ? -15.016 -12.068 31.170 1.00 83.31 146 PRO A N 1
ATOM 1152 C CA . PRO A 1 146 ? -15.502 -11.313 30.028 1.00 83.31 146 PRO A CA 1
ATOM 1153 C C . PRO A 1 146 ? -14.351 -10.911 29.091 1.00 83.31 146 PRO A C 1
ATOM 1155 O O . PRO A 1 146 ? -13.329 -10.408 29.566 1.00 83.31 146 PRO A O 1
ATOM 1158 N N . PRO A 1 147 ? -14.505 -11.057 27.760 1.00 84.94 147 PRO A N 1
ATOM 1159 C CA . PRO A 1 147 ? -13.490 -10.658 26.786 1.00 84.94 147 PRO A CA 1
ATOM 1160 C C . PRO A 1 147 ? -13.507 -9.134 26.581 1.00 84.94 147 PRO A C 1
ATOM 1162 O O . PRO A 1 147 ? -13.936 -8.633 25.543 1.00 84.94 147 PRO A O 1
ATOM 1165 N N . LYS A 1 148 ? -13.097 -8.378 27.603 1.00 85.06 148 LYS A N 1
ATOM 1166 C CA . LYS A 1 148 ? -13.061 -6.912 27.574 1.00 85.06 148 LYS A CA 1
ATOM 1167 C C . LYS A 1 148 ? -11.887 -6.444 26.693 1.00 85.06 148 LYS A C 1
ATOM 1169 O O . LYS A 1 148 ? -10.750 -6.825 26.974 1.00 85.06 148 LYS A O 1
ATOM 1174 N N . PRO A 1 149 ? -12.126 -5.639 25.641 1.00 85.06 149 PRO A N 1
ATOM 1175 C CA . PRO A 1 149 ? -11.055 -5.125 24.793 1.00 85.06 149 PRO A CA 1
ATOM 1176 C C . PRO A 1 149 ? -10.202 -4.098 25.547 1.00 85.06 149 PRO A C 1
ATOM 1178 O O . PRO A 1 149 ? -10.694 -3.394 26.432 1.00 85.06 149 PRO A O 1
ATOM 1181 N N . ASP A 1 150 ? -8.929 -3.985 25.170 1.00 84.56 150 ASP A N 1
ATOM 1182 C CA . ASP A 1 150 ? -8.021 -2.992 25.744 1.00 84.56 150 ASP A CA 1
ATOM 1183 C C . ASP A 1 150 ? -8.489 -1.563 25.387 1.00 84.56 150 ASP A C 1
ATOM 1185 O O . ASP A 1 150 ? -8.560 -1.228 24.197 1.00 84.56 150 ASP A O 1
ATOM 1189 N N . PRO A 1 151 ? -8.781 -0.688 26.375 1.00 81.88 151 PRO A N 1
ATOM 1190 C CA . PRO A 1 151 ? -9.208 0.691 26.126 1.00 81.88 151 PRO A CA 1
ATOM 1191 C C . PRO A 1 151 ? -8.160 1.540 25.392 1.00 81.88 151 PRO A C 1
ATOM 1193 O O . PRO A 1 151 ? -8.501 2.605 24.869 1.00 81.88 151 PRO A O 1
ATOM 1196 N N . SER A 1 152 ? -6.896 1.103 25.353 1.00 82.69 152 SER A N 1
ATOM 1197 C CA . SER A 1 152 ? -5.837 1.775 24.600 1.00 82.69 152 SER A CA 1
ATOM 1198 C C . SER A 1 152 ? -6.002 1.626 23.080 1.00 82.69 152 SER A C 1
ATOM 1200 O O . SER A 1 152 ? -5.529 2.476 22.318 1.00 82.69 152 SER A O 1
ATOM 1202 N N . THR A 1 153 ? -6.719 0.590 22.629 1.00 84.75 153 THR A N 1
ATOM 1203 C CA . THR A 1 153 ? -6.901 0.310 21.205 1.00 84.75 153 THR A CA 1
ATOM 1204 C C . THR A 1 153 ? -8.023 1.182 20.631 1.00 84.75 153 THR A C 1
ATOM 1206 O O . THR A 1 153 ? -9.159 1.140 21.110 1.00 84.75 153 THR A O 1
ATOM 1209 N N . PRO A 1 154 ? -7.753 2.004 19.601 1.00 85.12 154 PRO A N 1
ATOM 1210 C CA . PRO A 1 154 ? -8.773 2.861 19.017 1.00 85.12 154 PRO A CA 1
ATOM 1211 C C . PRO A 1 154 ? -9.814 2.041 18.245 1.00 85.12 154 PRO A C 1
ATOM 1213 O O . PRO A 1 154 ? -9.475 1.132 17.494 1.00 85.12 154 PRO A O 1
ATOM 1216 N N . LEU A 1 155 ? -11.087 2.421 18.373 1.00 86.00 155 LEU A N 1
ATOM 1217 C CA . LEU A 1 155 ? -12.169 1.860 17.557 1.00 86.00 155 LEU A CA 1
ATOM 1218 C C . LEU A 1 155 ? -11.967 2.178 16.066 1.00 86.00 155 LEU A C 1
ATOM 1220 O O . LEU A 1 155 ? -11.421 3.235 15.724 1.00 86.00 155 LEU A O 1
ATOM 1224 N N . ARG A 1 156 ? -12.481 1.314 15.177 1.00 86.56 156 ARG A N 1
ATOM 1225 C CA . ARG A 1 156 ? -12.433 1.540 13.723 1.00 86.56 156 ARG A CA 1
ATOM 1226 C C . ARG A 1 156 ? -13.080 2.860 13.286 1.00 86.56 156 ARG A C 1
ATOM 1228 O O . ARG A 1 156 ? -13.921 3.450 13.971 1.00 86.56 156 ARG A O 1
ATOM 1235 N N . GLU A 1 157 ? -12.688 3.329 12.101 1.00 82.38 157 GLU A N 1
ATOM 1236 C CA . GLU A 1 157 ? -13.187 4.581 11.520 1.00 82.38 157 GLU A CA 1
ATOM 1237 C C . GLU A 1 157 ? -14.728 4.616 11.495 1.00 82.38 157 GLU A C 1
ATOM 1239 O O . GLU A 1 157 ? -15.375 3.703 10.989 1.00 82.38 157 GLU A O 1
ATOM 1244 N N . ARG A 1 158 ? -15.323 5.704 12.012 1.00 83.94 158 ARG A N 1
ATOM 1245 C CA . ARG A 1 158 ? -16.786 5.933 12.086 1.00 83.94 158 ARG A CA 1
ATOM 1246 C C . ARG A 1 158 ? -17.576 4.970 12.994 1.00 83.94 158 ARG A C 1
ATOM 1248 O O . ARG A 1 158 ? -18.810 4.971 12.924 1.00 83.94 158 ARG A O 1
ATOM 1255 N N . ALA A 1 159 ? -16.907 4.210 13.8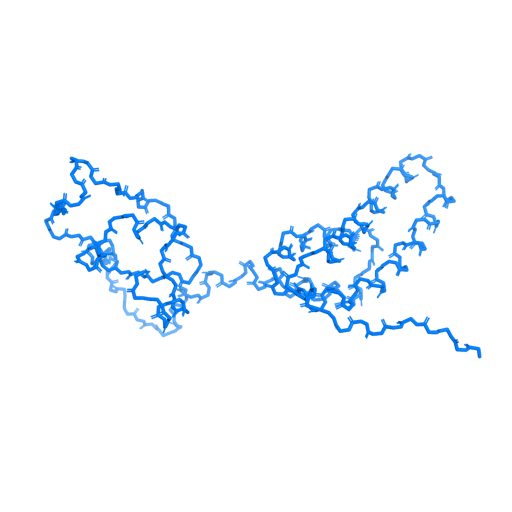62 1.00 87.00 159 ALA A N 1
ATOM 1256 C CA . ALA A 1 159 ? -17.564 3.382 14.871 1.00 87.00 159 ALA A CA 1
ATOM 1257 C C . ALA A 1 159 ? -18.411 4.211 15.857 1.00 87.00 159 ALA A C 1
ATOM 1259 O O . ALA A 1 159 ? -18.088 5.357 16.200 1.00 87.00 159 ALA A O 1
ATOM 1260 N N . LEU A 1 160 ? -19.508 3.620 16.326 1.00 86.94 160 LEU A N 1
ATOM 1261 C CA . LEU A 1 160 ? -20.363 4.177 17.364 1.00 86.94 160 LEU A CA 1
ATOM 1262 C C . LEU A 1 160 ? -19.740 3.963 18.746 1.00 86.94 160 LEU A C 1
ATOM 1264 O O . LEU A 1 160 ? -19.426 2.848 19.152 1.00 86.94 160 LEU A O 1
ATOM 1268 N N . LYS A 1 161 ? -19.628 5.047 19.518 1.00 86.75 161 LYS A N 1
ATOM 1269 C CA . LYS A 1 161 ? -19.234 4.986 20.930 1.00 86.75 161 LYS A CA 1
ATOM 1270 C C . LYS A 1 161 ? -20.453 4.673 21.790 1.00 86.75 161 LYS A C 1
ATOM 1272 O O . LYS A 1 161 ? -21.094 5.577 22.313 1.00 86.75 161 LYS A O 1
ATOM 1277 N N . VAL A 1 162 ? -20.796 3.393 21.887 1.00 85.94 162 VAL A N 1
ATOM 1278 C CA . VAL A 1 162 ? -21.881 2.932 22.771 1.00 85.94 162 VAL A CA 1
ATOM 1279 C C . VAL A 1 162 ? -21.378 2.911 24.229 1.00 85.94 162 VAL A C 1
ATOM 1281 O O . VAL A 1 162 ? -20.235 2.495 24.432 1.00 85.94 162 VAL A O 1
ATOM 1284 N N . PRO A 1 163 ? -22.152 3.361 25.231 1.00 86.69 163 PRO A N 1
ATOM 1285 C CA . PRO A 1 163 ? -21.815 3.164 26.645 1.00 86.69 163 PRO A CA 1
ATOM 1286 C C . PRO A 1 163 ? -21.733 1.675 27.006 1.00 86.69 163 PRO A C 1
ATOM 1288 O O . PRO A 1 163 ? -22.489 0.874 26.451 1.00 86.69 163 PRO A O 1
ATOM 1291 N N . ALA A 1 164 ? -20.858 1.295 27.940 1.00 84.94 164 ALA A N 1
ATOM 1292 C CA . ALA A 1 164 ? -20.664 -0.099 28.348 1.00 84.94 164 ALA A CA 1
ATOM 1293 C C . ALA A 1 164 ? -21.971 -0.761 28.824 1.00 84.94 164 ALA A C 1
ATOM 1295 O O . ALA A 1 164 ? -22.251 -1.886 28.420 1.00 84.94 164 ALA A O 1
ATOM 1296 N N . GLN A 1 165 ? -22.840 -0.011 29.511 1.00 83.88 165 GLN A N 1
ATOM 1297 C CA . GLN A 1 165 ? -24.145 -0.487 29.990 1.00 83.88 165 GLN A CA 1
ATOM 1298 C C . GLN A 1 165 ? -25.098 -0.964 28.873 1.00 83.88 165 GLN A C 1
ATOM 1300 O O . GLN A 1 165 ? -25.985 -1.781 29.110 1.00 83.88 165 GLN A O 1
ATOM 1305 N N . HIS A 1 166 ? -24.954 -0.454 27.646 1.00 86.00 166 HIS A N 1
ATOM 1306 C CA . HIS A 1 166 ? -25.857 -0.743 26.522 1.00 86.00 166 HIS A CA 1
ATOM 1307 C C . HIS A 1 166 ? -25.173 -1.550 25.409 1.00 86.00 166 HIS A C 1
ATOM 1309 O O . HIS A 1 166 ? -25.614 -1.525 24.260 1.00 86.00 166 HIS A O 1
ATOM 1315 N N . ARG A 1 167 ? -24.075 -2.246 25.733 1.00 84.25 167 ARG A N 1
ATOM 1316 C CA . ARG A 1 167 ? -23.203 -2.911 24.751 1.00 84.25 167 ARG A CA 1
ATOM 1317 C C . ARG A 1 167 ? -23.764 -4.194 24.135 1.00 84.25 167 ARG A C 1
ATOM 1319 O O . ARG A 1 167 ? -23.281 -4.604 23.088 1.00 84.25 167 ARG A O 1
ATOM 1326 N N . GLY A 1 168 ? -24.717 -4.858 24.784 1.00 86.75 168 GLY A N 1
ATOM 1327 C CA . GLY A 1 168 ? -25.140 -6.214 24.419 1.00 86.75 168 GLY A CA 1
ATOM 1328 C C . GLY A 1 168 ? -24.136 -7.280 24.876 1.00 86.75 168 GLY A C 1
ATOM 1329 O O . GLY A 1 168 ? -24.463 -8.065 25.755 1.00 86.75 168 GLY A O 1
ATOM 1330 N N . HIS A 1 169 ? -22.915 -7.280 24.328 1.00 89.69 169 HIS A N 1
ATOM 1331 C CA . HIS A 1 169 ? -21.816 -8.181 24.712 1.00 89.69 169 HIS A CA 1
ATOM 1332 C C . HIS A 1 169 ? -20.458 -7.471 24.542 1.00 89.69 169 HIS A C 1
ATOM 1334 O O . HIS A 1 169 ? -20.283 -6.677 23.619 1.00 89.69 169 HIS A O 1
ATOM 1340 N N . TRP A 1 170 ? -19.468 -7.756 25.391 1.00 86.88 170 TRP A N 1
ATOM 1341 C CA . TRP A 1 170 ? -18.096 -7.245 25.291 1.00 86.88 170 TRP A CA 1
ATOM 1342 C C . TRP A 1 170 ? -17.408 -7.568 23.961 1.00 86.88 170 TRP A C 1
ATOM 1344 O O . TRP A 1 170 ? -16.617 -6.754 23.502 1.00 86.88 170 TRP A O 1
ATOM 1354 N N . VAL A 1 171 ? -17.747 -8.677 23.292 1.00 89.25 171 VAL A N 1
ATOM 1355 C CA . VAL A 1 171 ? -17.205 -8.988 21.958 1.00 89.25 171 VAL A CA 1
ATOM 1356 C C . VAL A 1 171 ? -17.581 -7.891 20.958 1.00 89.25 171 VAL A C 1
ATOM 1358 O O . VAL A 1 171 ? -16.728 -7.432 20.216 1.00 89.25 171 VAL A O 1
ATOM 1361 N N . LEU A 1 172 ? -18.801 -7.344 21.016 1.00 89.00 172 LEU A N 1
ATOM 1362 C CA . LEU A 1 172 ? -19.248 -6.244 20.140 1.00 89.00 172 LEU A CA 1
ATOM 1363 C C . LEU A 1 172 ? -18.506 -4.918 20.385 1.00 89.00 172 LEU A C 1
ATOM 1365 O O . LEU A 1 172 ? -18.683 -3.944 19.650 1.00 89.00 172 LEU A O 1
ATOM 1369 N N . ARG A 1 173 ? -17.699 -4.853 21.447 1.00 86.25 173 ARG A N 1
ATOM 1370 C CA . ARG A 1 173 ? -16.836 -3.712 21.764 1.00 86.25 173 ARG A CA 1
ATOM 1371 C C . ARG A 1 173 ? -15.453 -3.828 21.148 1.00 86.25 173 ARG A C 1
ATOM 1373 O O . ARG A 1 173 ? -14.711 -2.850 21.219 1.00 86.25 173 ARG A O 1
ATOM 1380 N N . ASP A 1 174 ? -15.121 -4.972 20.561 1.00 88.75 174 ASP A N 1
ATOM 1381 C CA . ASP A 1 174 ? -13.871 -5.159 19.843 1.00 88.75 174 ASP A CA 1
ATOM 1382 C C . ASP A 1 174 ? -13.763 -4.111 18.713 1.00 88.75 174 ASP A C 1
ATOM 1384 O O . ASP A 1 174 ? -14.724 -3.899 17.960 1.00 88.75 174 ASP A O 1
ATOM 1388 N N . PRO A 1 175 ? -12.627 -3.396 18.617 1.00 88.75 175 PRO A N 1
ATOM 1389 C CA . PRO A 1 175 ? -12.427 -2.318 17.654 1.00 88.75 175 PRO A CA 1
ATOM 1390 C C . PRO A 1 175 ? -12.680 -2.721 16.195 1.00 88.75 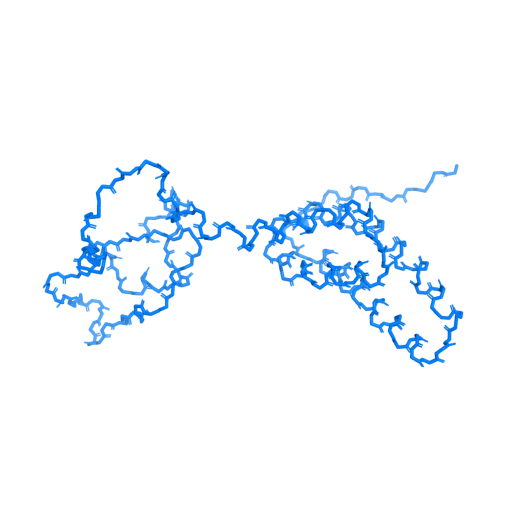175 PRO A C 1
ATOM 1392 O O . PRO A 1 175 ? -13.101 -1.855 15.420 1.00 88.75 175 PRO A O 1
ATOM 1395 N N . ASP A 1 176 ? -12.478 -3.989 15.826 1.00 87.62 176 ASP A N 1
ATOM 1396 C CA . ASP A 1 176 ? -12.630 -4.477 14.451 1.00 87.62 176 ASP A CA 1
ATOM 1397 C C . ASP A 1 176 ? -14.097 -4.700 14.054 1.00 87.62 176 ASP A C 1
ATOM 1399 O O . ASP A 1 176 ? -14.459 -4.525 12.884 1.00 87.62 176 ASP A O 1
ATOM 1403 N N . ILE A 1 177 ? -14.960 -5.014 15.025 1.00 88.50 177 ILE A N 1
ATOM 1404 C CA . ILE A 1 177 ? -16.396 -5.267 14.815 1.00 88.50 177 ILE A CA 1
ATOM 1405 C C . ILE A 1 177 ? -17.306 -4.183 15.398 1.00 88.50 177 ILE A C 1
ATOM 1407 O O . ILE A 1 177 ? -18.507 -4.200 15.148 1.00 88.50 177 ILE A O 1
ATOM 1411 N N . ALA A 1 178 ? -16.757 -3.193 16.105 1.00 88.56 178 ALA A N 1
ATOM 1412 C CA . ALA A 1 178 ? -17.512 -2.098 16.706 1.00 88.56 178 ALA A CA 1
ATOM 1413 C C . ALA A 1 178 ? -18.421 -1.401 15.683 1.00 88.56 178 ALA A C 1
ATOM 1415 O O . ALA A 1 178 ? -17.937 -0.706 14.788 1.00 88.56 178 ALA A O 1
ATOM 1416 N N . ILE A 1 179 ? -19.737 -1.578 15.794 1.00 89.25 179 ILE A N 1
ATOM 1417 C CA . ILE A 1 179 ? -20.724 -1.156 14.790 1.00 89.25 179 ILE A CA 1
ATOM 1418 C C . ILE A 1 179 ? -20.563 0.307 14.336 1.00 89.25 179 ILE A C 1
ATOM 1420 O O . ILE A 1 179 ? -20.387 1.229 15.137 1.00 89.25 179 ILE A O 1
ATOM 1424 N N . THR A 1 180 ? -20.619 0.544 13.027 1.00 90.25 180 THR A N 1
ATOM 1425 C CA . THR A 1 180 ? -20.564 1.887 12.437 1.00 90.25 180 THR A CA 1
ATOM 1426 C C . THR A 1 180 ? -21.951 2.519 12.322 1.00 90.25 180 THR A C 1
ATOM 1428 O O . THR A 1 180 ? -22.986 1.861 12.394 1.00 90.25 180 THR A O 1
ATOM 1431 N N . ARG A 1 181 ? -21.999 3.839 12.099 1.00 89.31 181 ARG A N 1
ATOM 1432 C CA . ARG A 1 181 ? -23.265 4.560 11.851 1.00 89.31 181 ARG A CA 1
ATOM 1433 C C . ARG A 1 181 ? -24.044 4.050 10.639 1.00 89.31 181 ARG A C 1
ATOM 1435 O O . ARG A 1 181 ? -25.262 4.198 10.609 1.00 89.31 181 ARG A O 1
ATOM 1442 N N . GLU A 1 182 ? -23.337 3.558 9.627 1.00 89.31 182 GLU A N 1
ATOM 1443 C CA . GLU A 1 182 ? -23.934 3.067 8.385 1.00 89.31 182 GLU A CA 1
ATOM 1444 C C . GLU A 1 182 ? -24.536 1.677 8.610 1.00 89.31 182 GLU A C 1
ATOM 1446 O O . GLU A 1 182 ? -25.714 1.488 8.320 1.00 89.31 182 GLU A O 1
ATOM 1451 N N . GLU A 1 183 ? -23.788 0.769 9.245 1.00 91.62 183 GLU A N 1
ATOM 1452 C CA . GLU A 1 183 ? -24.273 -0.573 9.607 1.00 91.62 183 GLU A CA 1
ATOM 1453 C C . GLU A 1 183 ? -25.405 -0.516 10.636 1.00 91.62 183 GLU A C 1
ATOM 1455 O O . GLU A 1 183 ? -26.344 -1.283 10.534 1.00 91.62 183 GLU A O 1
ATOM 1460 N N . ARG A 1 184 ? -25.430 0.451 11.567 1.00 89.44 184 ARG A N 1
ATOM 1461 C CA . ARG A 1 184 ? -26.535 0.576 12.544 1.00 89.44 184 ARG A CA 1
ATOM 1462 C C . ARG A 1 184 ? -27.916 0.779 11.909 1.00 89.44 184 ARG A C 1
ATOM 1464 O O . ARG A 1 184 ? -28.934 0.608 12.575 1.00 89.44 184 ARG A O 1
ATOM 1471 N N . ARG A 1 185 ? -27.969 1.205 10.644 1.00 92.62 185 ARG A N 1
ATOM 1472 C CA . ARG A 1 185 ? -29.227 1.359 9.899 1.00 92.62 185 ARG A CA 1
ATOM 1473 C C . ARG A 1 185 ? -29.760 0.029 9.372 1.00 92.62 185 ARG A C 1
ATOM 1475 O O . ARG A 1 185 ? -30.952 -0.051 9.099 1.00 92.62 185 ARG A O 1
ATOM 1482 N N . THR A 1 186 ? -28.890 -0.960 9.196 1.00 93.06 186 THR A N 1
ATOM 1483 C CA . THR A 1 186 ? -29.217 -2.291 8.672 1.00 93.06 186 THR A CA 1
ATOM 1484 C C . THR A 1 186 ? -29.223 -3.336 9.777 1.00 93.06 186 THR A C 1
ATOM 1486 O O . THR A 1 186 ? -30.158 -4.128 9.856 1.00 93.06 186 THR A O 1
ATOM 1489 N N . ASP A 1 187 ? -28.229 -3.281 10.659 1.00 91.19 187 ASP A N 1
ATOM 1490 C CA . ASP A 1 187 ? -27.944 -4.276 11.679 1.00 91.19 187 ASP A CA 1
ATOM 1491 C C . ASP A 1 187 ? -28.161 -3.706 13.093 1.00 91.19 187 ASP A C 1
ATOM 1493 O O . ASP A 1 187 ? -27.723 -2.592 13.414 1.00 91.19 187 ASP A O 1
ATOM 1497 N N . PRO A 1 188 ? -28.864 -4.444 13.970 1.00 87.75 188 PRO A N 1
ATOM 1498 C CA . PRO A 1 188 ? -29.189 -3.976 15.312 1.00 87.75 188 PRO A CA 1
ATOM 1499 C C . PRO A 1 188 ? -28.032 -4.092 16.313 1.00 87.75 188 PRO A C 1
ATOM 1501 O O . PRO A 1 188 ? -28.141 -3.489 17.384 1.00 87.75 188 PRO A O 1
ATOM 1504 N N . TRP A 1 189 ? -26.963 -4.835 16.009 1.00 84.00 189 TRP A N 1
ATOM 1505 C CA . TRP A 1 189 ? -25.825 -5.097 16.900 1.00 84.00 189 TRP A CA 1
ATOM 1506 C C . TRP A 1 189 ? -24.511 -5.100 16.138 1.00 84.00 189 TRP A C 1
ATOM 1508 O O . TRP A 1 189 ? -24.486 -5.694 15.040 1.00 84.00 189 TRP A O 1
#

GO terms:
  GO:0005739 mitochondrion (C, HTP)
  GO:0020023 kinetoplast (C, HTP)

Sequence (189 aa):
MWRLSRSLRSNSLHNPGPFLDGALQLIKLHLAHKNAAADKNTKACSDIEGEFLRELEAFRPCFTMSSSLKVAKLYTKKLHGALSYFQLYDDPLMRQLDMIIGKQTMQPSAGRQHGVFKAPVAARLDPFFSLDEREETVLPSELPNPPKPDPSTPLRERALKVPAQHRGHWVLRDPDIAITREERRTDPW

Organism: Trypanosoma brucei brucei (strain 927/4 GUTat10.1) (NCBI:txid185431)